Protein AF-A0A4S3TGM7-F1 (afdb_monomer_lite)

Radius of gyration: 20.21 Å; chains: 1; bounding box: 45×51×64 Å

Organism: NCBI:txid2419781

Secondary structure (DSSP, 8-state):
--GGGGSPPHHHHHHHHHHHHHHHHT---TTTGGGHHHHHHHHHHHHTSBTTBEEEE--SPEEEEE-SB-TTT-SB-SB-TTTEEEEEEEEEEEETTEEEEEEEEEEEEE-TTTBGGG-GGGTTSSS-S-TTS-GGG-SEEEEEEEEEEEE----TTS-S-EEEEEES----GGG-TTS-EE--------PEEE-----HHHHHHHHHHH-GGGGGG--TTHHHHHHHHHHHHHHHHHHHHHHHH-S-TTS--HHHHHTT-

Foldseek 3Di:
DACVLLFFFQLVVLVLLLVVLVCLLVDPDPQQVVCNVLSVVQNVQQVVDDSQWGKRWSPLWGKGQFWAAQPVPNHGAQFHGSQKIKTWGDMWTGHRRHTPWDKIKIWIKHAQVTGPCQDDPRNPPLAQDPPVPPSVPWPIEGRKMKIFTFDQDDDPVDRDRFTWIFIFADDDCVSVPPIGYDYDGPNPRDDTHRDWHDDPLRVLVVRCNGGVSNVSVPDPCSVVSNVVRCCRTVVSNVVVVVVVVVPDPDDCDPVNVVVVD

pLDDT: mean 81.16, std 15.15, range [37.06, 98.38]

Sequence (261 aa):
MSFDDLLPEANQLYEHLLSELDFLRNYESGAFERNCEYVTTAYFSMKSQEPNNWTLDLSPNWVLDIGGEDFDTGEARDFQENMGKAIVGGKISVADRDFEEYSLNLTLLAQEDTEARGRDENRHLGAPCCWSAEAAEFDYRVARRYHFDIDMGNNEDERKPVSHLQNGGKFESGHIQFANPHYCSSPLDKPRLPHPPMDPILILHMLAKQYQTLSQMIQSEWGNRVRRAERHLWQPYHSTISDWYDVGAGSETFATYIEND

Structure (mmCIF, N/CA/C/O backbone):
data_AF-A0A4S3TGM7-F1
#
_entry.id   AF-A0A4S3TGM7-F1
#
loop_
_atom_site.group_PDB
_atom_site.id
_atom_site.type_symbol
_atom_site.label_atom_id
_atom_site.label_alt_id
_atom_site.label_comp_id
_atom_site.label_asym_id
_atom_site.label_entity_id
_atom_site.label_seq_id
_atom_site.pdbx_PDB_ins_code
_atom_site.Cartn_x
_atom_site.Cartn_y
_atom_site.Cartn_z
_atom_site.occupancy
_atom_site.B_iso_or_equiv
_atom_site.auth_seq_id
_atom_site.auth_comp_id
_atom_site.auth_asym_id
_atom_site.auth_atom_id
_atom_site.pdbx_PDB_model_num
ATOM 1 N N . MET A 1 1 ? -5.080 -12.036 27.769 1.00 50.69 1 MET A N 1
ATOM 2 C CA . MET A 1 1 ? -5.043 -10.883 26.852 1.00 50.69 1 MET A CA 1
ATOM 3 C C . MET A 1 1 ? -5.557 -11.347 25.511 1.00 50.69 1 MET A C 1
ATOM 5 O O . MET A 1 1 ? -5.212 -12.465 25.124 1.00 50.69 1 MET A O 1
ATOM 9 N N . SER A 1 2 ? -6.433 -10.555 24.897 1.00 55.75 2 SER A N 1
ATOM 10 C CA . SER A 1 2 ? -6.907 -10.808 23.537 1.00 55.75 2 SER A CA 1
ATOM 11 C C . SER A 1 2 ? -5.845 -10.340 22.542 1.00 55.75 2 SER A C 1
ATOM 13 O O . SER A 1 2 ? -5.067 -9.448 22.865 1.00 55.75 2 SER A O 1
ATOM 15 N N . PHE A 1 3 ? -5.781 -10.951 21.360 1.00 64.00 3 PHE A N 1
ATOM 16 C CA . PHE A 1 3 ? -4.938 -10.453 20.265 1.00 64.00 3 PHE A CA 1
ATOM 17 C C . PHE A 1 3 ? -5.600 -9.262 19.550 1.00 64.00 3 PHE A C 1
ATOM 19 O O . PHE A 1 3 ? -4.961 -8.633 18.713 1.00 64.00 3 PHE A O 1
ATOM 26 N N . ASP A 1 4 ? -6.839 -8.915 19.917 1.00 64.94 4 ASP A N 1
ATOM 27 C CA . ASP A 1 4 ? -7.557 -7.733 19.419 1.00 64.94 4 ASP A CA 1
ATOM 28 C C . ASP A 1 4 ? -6.760 -6.438 19.662 1.00 64.94 4 ASP A C 1
ATOM 30 O O . ASP A 1 4 ? -6.762 -5.543 18.822 1.00 64.94 4 ASP A O 1
ATOM 34 N N . ASP A 1 5 ? -5.972 -6.392 20.744 1.00 76.00 5 ASP A N 1
ATOM 35 C CA . ASP A 1 5 ? -5.101 -5.263 21.101 1.00 76.00 5 ASP A CA 1
ATOM 36 C C . ASP A 1 5 ? -3.847 -5.142 20.197 1.00 76.00 5 ASP A C 1
ATOM 38 O O . ASP A 1 5 ? -3.054 -4.207 20.338 1.00 76.00 5 ASP A O 1
ATOM 42 N N . LEU A 1 6 ? -3.613 -6.081 19.265 1.00 80.25 6 LEU A N 1
ATOM 43 C CA . LEU A 1 6 ? -2.548 -5.946 18.256 1.00 80.25 6 LEU A CA 1
ATOM 44 C C . LEU A 1 6 ? -2.891 -4.920 17.180 1.00 80.25 6 LEU A C 1
ATOM 46 O O . LEU A 1 6 ? -1.991 -4.452 16.476 1.00 80.25 6 LEU A O 1
ATOM 50 N N . LEU A 1 7 ? -4.177 -4.624 17.010 1.00 86.88 7 LEU A N 1
ATOM 51 C CA . LEU A 1 7 ? -4.673 -3.749 15.963 1.00 86.88 7 LEU A CA 1
ATOM 52 C C . LEU A 1 7 ? -5.008 -2.372 16.534 1.00 86.88 7 LEU A C 1
ATOM 54 O O . LEU A 1 7 ? -5.352 -2.250 17.710 1.00 86.88 7 LEU A O 1
ATOM 58 N N . PRO A 1 8 ? -4.914 -1.308 15.722 1.00 89.00 8 PRO A N 1
ATOM 59 C CA . PRO A 1 8 ? -5.473 -0.029 16.122 1.00 89.00 8 PRO A CA 1
ATOM 60 C C . PRO A 1 8 ? -6.986 -0.131 16.306 1.00 89.00 8 PRO A C 1
ATOM 62 O O . PRO A 1 8 ? -7.674 -0.831 15.564 1.00 89.00 8 PRO A O 1
ATOM 65 N N . GLU A 1 9 ? -7.509 0.682 17.218 1.00 91.88 9 GLU A N 1
ATOM 66 C CA . GLU A 1 9 ? -8.942 0.952 17.317 1.00 91.88 9 GLU A CA 1
ATOM 67 C C . GLU A 1 9 ? -9.491 1.423 15.961 1.00 91.88 9 GLU A C 1
ATOM 69 O O . GLU A 1 9 ? -8.975 2.374 15.359 1.00 91.88 9 GLU A O 1
ATOM 74 N N . ALA A 1 10 ? -10.555 0.779 15.477 1.00 93.00 10 ALA A N 1
ATOM 75 C CA . ALA A 1 10 ? -11.043 0.970 14.111 1.00 93.00 10 ALA A CA 1
ATOM 76 C C . ALA A 1 10 ? -11.441 2.423 13.794 1.00 93.00 10 ALA A C 1
ATOM 78 O O . ALA A 1 10 ? -11.201 2.913 12.689 1.00 93.00 10 ALA A O 1
ATOM 79 N N . ASN A 1 11 ? -12.001 3.143 14.768 1.00 94.19 11 ASN A N 1
ATOM 80 C CA . ASN A 1 11 ? -12.357 4.556 14.622 1.00 94.19 11 ASN A CA 1
ATOM 81 C C . ASN A 1 11 ? -11.125 5.479 14.598 1.00 94.19 11 ASN A C 1
ATOM 83 O O . ASN A 1 11 ? -11.135 6.498 13.913 1.00 94.19 11 ASN A O 1
ATOM 87 N N . GLN A 1 12 ? -10.055 5.140 15.322 1.00 94.44 12 GLN A N 1
ATOM 88 C CA . GLN A 1 12 ? -8.800 5.892 15.274 1.00 94.44 12 GLN A CA 1
ATOM 89 C C . GLN A 1 12 ? -8.099 5.671 13.935 1.00 94.44 12 GLN A C 1
ATOM 91 O O . GLN A 1 12 ? -7.603 6.627 13.337 1.00 94.44 12 GLN A O 1
ATOM 96 N N . LEU A 1 13 ? -8.106 4.429 13.437 1.00 95.81 13 LEU A N 1
ATOM 97 C CA . LEU A 1 13 ? -7.579 4.119 12.114 1.00 95.81 13 LEU A CA 1
ATOM 98 C C . LEU A 1 13 ? -8.376 4.832 11.012 1.00 95.81 13 LEU A C 1
ATOM 100 O O . LEU A 1 13 ? -7.766 5.361 10.088 1.00 95.81 13 LEU A O 1
ATOM 104 N N . TYR A 1 14 ? -9.705 4.912 11.132 1.00 97.69 14 TYR A N 1
ATOM 105 C CA . TYR A 1 14 ? -10.556 5.669 10.210 1.00 97.69 14 TYR A CA 1
ATOM 106 C C . TYR A 1 14 ? -10.122 7.138 10.084 1.00 97.69 14 TYR A C 1
ATOM 108 O O . TYR A 1 14 ? -9.857 7.618 8.981 1.00 97.69 14 TYR A O 1
ATOM 116 N N . GLU A 1 15 ? -9.999 7.843 11.212 1.00 97.62 15 GLU A N 1
ATOM 117 C CA . GLU A 1 15 ? -9.601 9.257 11.234 1.00 97.62 15 GLU A CA 1
ATOM 118 C C . GLU A 1 15 ? -8.176 9.461 10.698 1.00 97.62 15 GLU A C 1
ATOM 120 O O . GLU A 1 15 ? -7.913 10.405 9.945 1.00 97.62 15 GLU A O 1
ATOM 125 N N . HIS A 1 16 ? -7.256 8.554 11.046 1.00 97.38 16 HIS A N 1
ATOM 126 C CA . HIS A 1 16 ? -5.892 8.552 10.516 1.00 97.38 16 HIS A CA 1
ATOM 127 C C . HIS A 1 16 ? -5.898 8.404 8.991 1.00 97.38 16 HIS A C 1
ATOM 129 O O . HIS A 1 16 ? -5.415 9.294 8.293 1.00 97.38 16 HIS A O 1
ATOM 135 N N . LEU A 1 17 ? -6.517 7.347 8.460 1.00 98.00 17 LEU A N 1
ATOM 136 C CA . LEU A 1 17 ? -6.583 7.087 7.020 1.00 98.00 17 LEU A CA 1
ATOM 137 C C . LEU A 1 17 ? -7.248 8.239 6.257 1.00 98.00 17 LEU A C 1
ATOM 139 O O . LEU A 1 17 ? -6.742 8.635 5.209 1.00 98.00 17 LEU A O 1
ATOM 143 N N . LEU A 1 18 ? -8.318 8.843 6.787 1.00 97.88 18 LEU A N 1
ATOM 144 C CA . LEU A 1 18 ? -8.919 10.032 6.179 1.00 97.88 18 LEU A CA 1
ATOM 145 C C . LEU A 1 18 ? -7.958 11.221 6.125 1.00 97.88 18 LEU A C 1
ATOM 147 O O . LEU A 1 18 ? -7.898 11.904 5.102 1.00 97.88 18 LEU A O 1
ATOM 151 N N . SER A 1 19 ? -7.207 11.475 7.200 1.00 97.12 19 SER A N 1
ATOM 152 C CA . SER A 1 19 ? -6.212 12.552 7.240 1.00 97.12 19 SER A CA 1
ATOM 153 C C . SER A 1 19 ? -5.071 12.330 6.245 1.00 97.12 19 SER A C 1
ATOM 155 O O . SER A 1 19 ? -4.541 13.290 5.674 1.00 97.12 19 SER A O 1
ATOM 157 N N . GLU A 1 20 ? -4.686 11.073 6.032 1.00 95.94 20 GLU A N 1
ATOM 158 C CA . GLU A 1 20 ? -3.631 10.712 5.090 1.00 95.94 20 GLU A CA 1
ATOM 159 C C . GLU A 1 20 ? -4.112 10.730 3.635 1.00 95.94 20 GLU A C 1
ATOM 161 O O . GLU A 1 20 ? -3.416 11.254 2.765 1.00 95.94 20 GLU A O 1
ATOM 166 N N . LEU A 1 21 ? -5.337 10.277 3.362 1.00 96.31 21 LEU A N 1
ATOM 167 C CA . LEU A 1 21 ? -5.958 10.421 2.046 1.00 96.31 21 LEU A CA 1
ATOM 168 C C . LEU A 1 21 ? -6.171 11.892 1.681 1.00 96.31 21 LEU A C 1
ATOM 170 O O . LEU A 1 21 ? -5.915 12.262 0.538 1.00 96.31 21 LEU A O 1
ATOM 174 N N . ASP A 1 22 ? -6.583 12.735 2.637 1.00 95.62 22 ASP A N 1
ATOM 175 C CA . ASP A 1 22 ? -6.734 14.182 2.430 1.00 95.62 22 ASP A CA 1
ATOM 176 C C . ASP A 1 22 ? -5.406 14.861 2.077 1.00 95.62 22 ASP A C 1
ATOM 178 O O . ASP A 1 22 ? -5.346 15.767 1.249 1.00 95.62 22 ASP A O 1
ATOM 182 N N . PHE A 1 23 ? -4.311 14.393 2.663 1.00 93.00 23 PHE A N 1
ATOM 183 C CA . PHE A 1 23 ? -2.984 14.853 2.287 1.00 93.00 23 PHE A CA 1
ATOM 184 C C . PHE A 1 23 ? -2.601 14.411 0.880 1.00 93.00 23 PH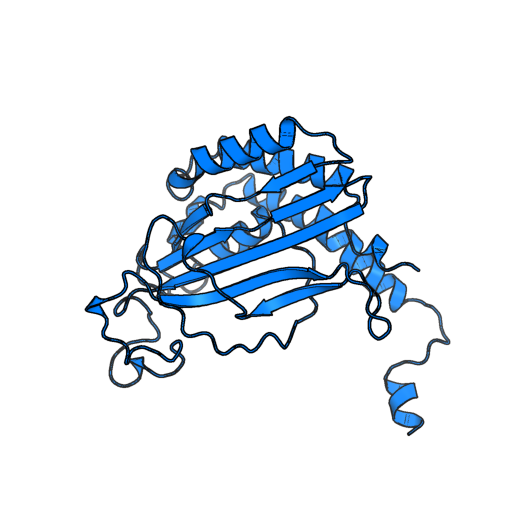E A C 1
ATOM 186 O O . PHE A 1 23 ? -2.236 15.250 0.061 1.00 93.00 23 PHE A O 1
ATOM 193 N N . LEU A 1 24 ? -2.727 13.115 0.589 1.00 92.19 24 LEU A N 1
ATOM 194 C CA . LEU A 1 24 ? -2.330 12.539 -0.694 1.00 92.19 24 LEU A CA 1
ATOM 195 C C . LEU A 1 24 ? -3.116 13.135 -1.874 1.00 92.19 24 LEU A C 1
ATOM 197 O O . LEU A 1 24 ? -2.534 13.364 -2.929 1.00 92.19 24 LEU A O 1
ATOM 201 N N . ARG A 1 25 ? -4.410 13.450 -1.713 1.00 91.25 25 ARG A N 1
ATOM 202 C CA . ARG A 1 25 ? -5.207 14.098 -2.780 1.00 91.25 25 ARG A CA 1
ATOM 203 C C . ARG A 1 25 ? -4.779 15.535 -3.082 1.00 91.25 25 ARG A C 1
ATOM 205 O O . ARG A 1 25 ? -5.042 16.025 -4.173 1.00 91.25 25 ARG A O 1
ATOM 212 N N . ASN A 1 26 ? -4.179 16.219 -2.110 1.00 88.00 26 ASN A N 1
ATOM 213 C CA . ASN A 1 26 ? -3.701 17.595 -2.240 1.00 88.00 26 ASN A CA 1
ATOM 214 C C . ASN A 1 26 ? -2.174 17.626 -2.445 1.00 88.00 26 ASN A C 1
ATOM 216 O O . ASN A 1 26 ? -1.544 18.672 -2.307 1.00 88.00 26 ASN A O 1
ATOM 220 N N . TYR A 1 27 ? -1.571 16.468 -2.727 1.00 84.62 27 TYR A N 1
ATOM 221 C CA . TYR A 1 27 ? -0.134 16.311 -2.835 1.00 84.62 27 TYR A CA 1
ATOM 222 C C . TYR A 1 27 ? 0.359 16.732 -4.223 1.00 84.62 27 TYR A C 1
ATOM 224 O O . TYR A 1 27 ? 0.223 16.005 -5.205 1.00 84.62 27 TYR A O 1
ATOM 232 N N . GLU A 1 28 ? 0.958 17.919 -4.304 1.00 73.50 28 GLU A N 1
ATOM 233 C CA . GLU A 1 28 ? 1.512 18.478 -5.541 1.00 73.50 28 GLU A CA 1
ATOM 234 C C . GLU A 1 28 ? 2.913 17.898 -5.828 1.00 73.50 28 GLU A C 1
ATOM 236 O O . GLU A 1 28 ? 3.940 18.552 -5.649 1.00 73.50 28 GLU A O 1
ATOM 241 N N . SER A 1 29 ? 2.977 16.631 -6.247 1.00 69.88 29 SER A N 1
ATOM 242 C CA . SER A 1 29 ? 4.204 16.008 -6.763 1.00 69.88 29 SER A CA 1
ATOM 243 C C . SER A 1 29 ? 3.908 15.187 -8.011 1.00 69.88 29 SER A C 1
ATOM 245 O O . SER A 1 29 ? 3.043 14.310 -7.996 1.00 69.88 29 SER A O 1
ATOM 247 N N . GLY A 1 30 ? 4.694 15.406 -9.069 1.00 70.94 30 GLY A N 1
ATOM 248 C CA . GLY A 1 30 ? 4.545 14.691 -10.341 1.00 70.94 30 GLY A CA 1
ATOM 249 C C . GLY A 1 30 ? 4.689 13.167 -10.223 1.00 70.94 30 GLY A C 1
ATOM 250 O O . GLY A 1 30 ? 4.150 12.437 -11.049 1.00 70.94 30 GLY A O 1
ATOM 251 N N . ALA A 1 31 ? 5.354 12.669 -9.173 1.00 70.94 31 ALA A N 1
ATOM 252 C CA . ALA A 1 31 ? 5.492 11.235 -8.912 1.00 70.94 31 ALA A CA 1
ATOM 253 C C . ALA A 1 31 ? 4.165 10.558 -8.514 1.00 70.94 31 ALA A C 1
ATOM 255 O O . ALA A 1 31 ? 3.983 9.366 -8.756 1.00 70.94 31 ALA A O 1
ATOM 256 N N . PHE A 1 32 ? 3.236 11.309 -7.911 1.00 79.38 32 PHE A N 1
ATOM 257 C CA . PHE A 1 32 ? 1.957 10.793 -7.411 1.00 79.38 32 PHE A CA 1
ATOM 258 C C . PHE A 1 32 ? 0.738 11.375 -8.145 1.00 79.38 32 PHE A C 1
ATOM 260 O O . PHE A 1 32 ? -0.363 10.849 -8.010 1.00 79.38 32 PHE A O 1
ATOM 267 N N . GLU A 1 33 ? 0.938 12.402 -8.976 1.00 80.94 33 GLU A N 1
ATOM 268 C CA . GLU A 1 33 ? -0.102 13.151 -9.697 1.00 80.94 33 GLU A CA 1
ATOM 269 C C . GLU A 1 33 ? -1.091 12.255 -10.461 1.00 80.94 33 GLU A C 1
ATOM 271 O O . GLU A 1 33 ? -2.301 12.474 -10.419 1.00 80.94 33 GLU A O 1
ATOM 276 N N . ARG A 1 34 ? -0.601 11.179 -11.091 1.00 82.50 34 ARG A N 1
ATOM 277 C CA . ARG A 1 34 ? -1.444 10.217 -11.829 1.00 82.50 34 ARG A CA 1
ATOM 278 C C . ARG A 1 34 ? -2.465 9.489 -10.951 1.00 82.50 34 ARG A C 1
ATOM 280 O O . ARG A 1 34 ? -3.446 8.974 -11.473 1.00 82.50 34 ARG A O 1
ATOM 287 N N . ASN A 1 35 ? -2.236 9.433 -9.641 1.00 88.88 35 ASN A N 1
ATOM 288 C CA . ASN A 1 35 ? -3.101 8.750 -8.682 1.00 88.88 35 ASN A CA 1
ATOM 289 C C . ASN A 1 35 ? -4.073 9.706 -7.975 1.00 88.88 35 ASN A C 1
ATOM 291 O O . ASN A 1 35 ? -4.921 9.239 -7.216 1.00 88.88 35 ASN A O 1
ATOM 295 N N . CYS A 1 36 ? -3.994 11.023 -8.214 1.00 89.12 36 CYS A N 1
ATOM 296 C CA . CYS A 1 36 ? -4.800 12.018 -7.500 1.00 89.12 36 CYS A CA 1
ATOM 297 C C . CYS A 1 36 ? -6.310 11.768 -7.619 1.00 89.12 36 CYS A C 1
ATOM 299 O O . CYS A 1 36 ? -7.031 11.904 -6.629 1.00 89.12 36 CYS A O 1
ATOM 301 N N . GLU A 1 37 ? -6.801 11.361 -8.792 1.00 90.81 37 GLU A N 1
ATOM 302 C CA . GLU A 1 37 ? -8.221 11.030 -8.983 1.00 90.81 37 GLU A CA 1
ATOM 303 C C . GLU A 1 37 ? -8.635 9.778 -8.193 1.00 90.81 37 GLU A C 1
ATOM 305 O O . GLU A 1 37 ? -9.699 9.762 -7.566 1.00 90.81 37 GLU A O 1
ATOM 310 N N . TYR A 1 38 ? -7.777 8.754 -8.151 1.00 93.06 38 TYR A N 1
ATOM 311 C CA . TYR A 1 38 ? -8.027 7.519 -7.401 1.00 93.06 38 TYR A CA 1
ATOM 312 C C . TYR A 1 38 ? -8.031 7.779 -5.894 1.00 93.06 38 TYR A C 1
ATOM 314 O O . TYR A 1 38 ? -8.946 7.351 -5.193 1.00 93.06 38 TYR A O 1
ATOM 322 N N . VAL A 1 39 ? -7.075 8.565 -5.395 1.00 94.56 39 VAL A N 1
ATOM 323 C CA . VAL A 1 39 ? -7.031 8.974 -3.984 1.00 94.56 39 VAL A CA 1
ATOM 324 C C . VAL A 1 39 ? -8.219 9.854 -3.619 1.00 94.56 39 VAL A C 1
ATOM 326 O O . VAL A 1 39 ? -8.818 9.673 -2.563 1.00 94.56 39 VAL A O 1
ATOM 329 N N . THR A 1 40 ? -8.608 10.779 -4.498 1.00 95.12 40 THR A N 1
ATOM 330 C CA . THR A 1 40 ? -9.791 11.624 -4.290 1.00 95.12 40 THR A CA 1
ATOM 331 C C . THR A 1 40 ? -11.060 10.779 -4.189 1.00 95.12 40 THR A C 1
ATOM 333 O O . THR A 1 40 ? -11.900 11.026 -3.321 1.00 95.12 40 THR A O 1
ATOM 336 N N . THR A 1 41 ? -11.178 9.755 -5.035 1.00 95.62 41 THR A N 1
ATOM 337 C CA . THR A 1 41 ? -12.295 8.805 -5.006 1.00 95.62 41 THR A CA 1
ATOM 338 C C . THR A 1 41 ? -12.305 8.007 -3.703 1.00 95.62 41 THR A C 1
ATOM 340 O O . THR A 1 41 ? -13.332 7.980 -3.023 1.00 95.62 41 THR A O 1
ATOM 343 N N . ALA A 1 42 ? -11.164 7.440 -3.299 1.00 96.81 42 ALA A N 1
ATOM 344 C CA . ALA A 1 42 ? -11.026 6.715 -2.035 1.00 96.81 42 ALA A CA 1
ATOM 345 C C . ALA A 1 42 ? -11.366 7.603 -0.823 1.00 96.81 42 ALA A C 1
ATOM 347 O O . ALA A 1 42 ? -12.135 7.194 0.045 1.00 96.81 42 ALA A O 1
ATOM 348 N N . TYR A 1 43 ? -10.878 8.849 -0.802 1.00 97.75 43 TYR A N 1
ATOM 349 C CA . TYR A 1 43 ? -11.174 9.831 0.243 1.00 97.75 43 TYR A CA 1
ATOM 350 C C . TYR A 1 43 ? -12.674 10.100 0.374 1.00 97.75 43 TYR A C 1
ATOM 352 O O . TYR A 1 43 ? -13.222 10.014 1.470 1.00 97.75 43 TYR A O 1
ATOM 360 N N . PHE A 1 44 ? -13.354 10.449 -0.724 1.00 97.88 44 PHE A N 1
ATOM 361 C CA . PHE A 1 44 ? -14.776 10.790 -0.660 1.00 97.88 44 PHE A CA 1
ATOM 362 C C . PHE A 1 44 ? -15.655 9.568 -0.390 1.00 97.88 44 PHE A C 1
ATOM 364 O O . PHE A 1 44 ? -16.645 9.700 0.330 1.00 97.88 44 PHE A O 1
ATOM 371 N N . SER A 1 45 ? -15.272 8.395 -0.905 1.00 97.44 45 SER A N 1
ATOM 372 C CA . SER A 1 45 ? -15.917 7.125 -0.570 1.00 97.44 45 SER A CA 1
ATOM 373 C C . SER A 1 45 ? -15.840 6.866 0.934 1.00 97.44 45 SER A C 1
ATOM 375 O O . SER A 1 45 ? -16.873 6.725 1.588 1.00 97.44 45 SER A O 1
ATOM 377 N N . MET A 1 46 ? -14.639 6.904 1.516 1.00 97.50 46 MET A N 1
ATOM 378 C CA . MET A 1 46 ? -14.424 6.659 2.943 1.00 97.50 46 MET A CA 1
ATOM 379 C C . MET A 1 46 ? -15.102 7.715 3.824 1.00 97.50 46 MET A C 1
ATOM 381 O O . MET A 1 46 ? -15.808 7.369 4.762 1.00 97.50 46 MET A O 1
ATOM 385 N N . LYS A 1 47 ? -14.979 9.003 3.480 1.00 97.94 47 LYS A N 1
ATOM 386 C CA . LYS A 1 47 ? -15.553 10.126 4.244 1.00 97.94 47 LYS A CA 1
ATOM 387 C C . LYS A 1 47 ? -17.078 10.087 4.346 1.00 97.94 47 LYS A C 1
ATOM 389 O O . LYS A 1 47 ? -17.647 10.703 5.243 1.00 97.94 47 LYS A O 1
ATOM 394 N N . SER A 1 48 ? -17.744 9.440 3.393 1.00 97.44 48 SER A N 1
ATOM 395 C CA . SER A 1 48 ? -19.203 9.305 3.386 1.00 97.44 48 SER A CA 1
ATOM 396 C C . SER A 1 48 ? -19.731 8.212 4.325 1.00 97.44 48 SER A C 1
ATOM 398 O O . SER A 1 48 ? -20.945 8.072 4.456 1.00 97.44 48 SER A O 1
ATOM 400 N N . GLN A 1 49 ? -18.835 7.447 4.953 1.00 98.12 49 GLN A N 1
ATOM 401 C CA . GLN A 1 49 ? -19.147 6.297 5.799 1.00 98.12 49 GLN A CA 1
ATOM 402 C C . GLN A 1 49 ? -19.023 6.652 7.291 1.00 98.12 49 GLN A C 1
ATOM 404 O O . GLN A 1 49 ? -18.553 7.729 7.658 1.00 98.12 49 GLN A O 1
ATOM 409 N N . GLU A 1 50 ? -19.477 5.755 8.164 1.00 97.19 50 GLU A N 1
ATOM 410 C CA . GLU A 1 50 ? -19.455 5.971 9.613 1.00 97.19 50 GLU A CA 1
ATOM 411 C C . GLU A 1 50 ? -18.131 5.462 10.216 1.00 97.19 50 GLU A C 1
ATOM 413 O O . GLU A 1 50 ? -17.656 4.398 9.822 1.00 97.19 50 GLU A O 1
ATOM 418 N N . PRO A 1 51 ? -17.550 6.108 11.246 1.00 96.38 51 PRO A N 1
ATOM 419 C CA . PRO A 1 51 ? -16.262 5.684 11.820 1.00 96.38 51 PRO A CA 1
ATOM 420 C C . PRO A 1 51 ? -16.218 4.254 12.387 1.00 96.38 51 PRO A C 1
ATOM 422 O O . PRO A 1 51 ? -15.139 3.713 12.608 1.00 96.38 51 PRO A O 1
ATOM 425 N N . ASN A 1 52 ? -17.379 3.641 12.644 1.00 95.56 52 ASN A N 1
ATOM 426 C CA . ASN A 1 52 ? -17.500 2.259 13.124 1.00 95.56 52 ASN A CA 1
ATOM 427 C C . ASN A 1 52 ? -17.918 1.266 12.022 1.00 95.56 52 ASN A C 1
ATOM 429 O O . ASN A 1 52 ? -18.038 0.076 12.301 1.00 95.56 52 ASN A O 1
ATOM 433 N N . ASN A 1 53 ? -18.214 1.748 10.813 1.00 97.62 53 ASN A N 1
ATOM 434 C CA . ASN A 1 53 ? -18.642 0.940 9.678 1.00 97.62 53 ASN A CA 1
ATOM 435 C C . ASN A 1 53 ? -18.160 1.615 8.389 1.00 97.62 53 ASN A C 1
ATOM 437 O O . ASN A 1 53 ? -18.799 2.544 7.884 1.00 97.62 53 ASN A O 1
ATOM 441 N N . TRP A 1 54 ? -16.986 1.197 7.924 1.00 98.06 54 TRP A N 1
ATOM 442 C CA . TRP A 1 54 ? -16.288 1.849 6.827 1.00 98.06 54 TRP A CA 1
ATOM 443 C C . TRP A 1 54 ? -15.475 0.861 6.001 1.00 98.06 54 TRP A C 1
ATOM 445 O O . TRP A 1 54 ? -15.060 -0.199 6.460 1.00 98.06 54 TRP A O 1
ATOM 455 N N . THR A 1 55 ? -15.215 1.239 4.758 1.00 98.38 55 THR A N 1
ATOM 456 C CA . THR A 1 55 ? -14.343 0.531 3.831 1.00 98.38 55 THR A CA 1
ATOM 457 C C . THR A 1 55 ? -13.423 1.523 3.136 1.00 98.38 55 THR A C 1
ATOM 459 O O . THR A 1 55 ? -13.884 2.497 2.534 1.00 98.38 55 THR A O 1
ATOM 462 N N . LEU A 1 56 ? -12.124 1.241 3.195 1.00 98.12 56 LEU A N 1
ATOM 463 C CA . LEU A 1 56 ? -11.120 1.787 2.296 1.00 98.12 56 LEU A CA 1
ATOM 464 C C . LEU A 1 56 ? -10.902 0.782 1.165 1.00 98.12 56 LEU A C 1
ATOM 466 O O . LEU A 1 56 ? -10.474 -0.340 1.418 1.00 98.12 56 LEU A O 1
ATOM 470 N N . ASP A 1 57 ? -11.160 1.195 -0.070 1.00 96.50 57 ASP A N 1
ATOM 471 C CA . ASP A 1 57 ? -10.888 0.409 -1.274 1.00 96.50 57 ASP A CA 1
ATOM 472 C C . ASP A 1 57 ? -9.938 1.201 -2.175 1.00 96.50 57 ASP A C 1
ATOM 474 O O . ASP A 1 57 ? -10.230 2.337 -2.559 1.00 96.50 57 ASP A O 1
ATOM 478 N N . LEU A 1 58 ? -8.785 0.611 -2.483 1.00 94.25 58 LEU A N 1
ATOM 479 C CA . LEU A 1 58 ? -7.770 1.191 -3.359 1.00 94.25 58 LEU A CA 1
ATOM 480 C C . LEU A 1 58 ? -7.962 0.737 -4.811 1.00 94.25 58 LEU A C 1
ATOM 482 O O . LEU A 1 58 ? -6.986 0.463 -5.502 1.00 94.25 58 LEU A O 1
ATOM 486 N N . SER A 1 59 ? -9.213 0.630 -5.263 1.00 90.19 59 SER A N 1
ATOM 487 C CA . SER A 1 59 ? -9.579 0.292 -6.639 1.00 90.19 59 SER A CA 1
ATOM 488 C C . SER A 1 59 ? -10.074 1.540 -7.392 1.00 90.19 59 SER A C 1
ATOM 490 O O . SER A 1 59 ? -11.056 2.151 -6.968 1.00 90.19 59 SER A O 1
ATOM 492 N N . PRO A 1 60 ? -9.470 1.914 -8.538 1.00 90.25 60 PRO A N 1
ATOM 493 C CA . PRO A 1 60 ? -8.317 1.278 -9.180 1.00 90.25 60 PRO A CA 1
ATOM 494 C C . PRO A 1 60 ? -7.022 1.397 -8.366 1.00 90.25 60 PRO A C 1
ATOM 496 O O . PRO A 1 60 ? -6.814 2.386 -7.662 1.00 90.25 60 PRO A O 1
ATOM 499 N N . ASN A 1 61 ? -6.140 0.402 -8.528 1.00 92.88 61 ASN A N 1
ATOM 500 C CA . ASN A 1 61 ? -4.831 0.376 -7.875 1.00 92.88 61 ASN A CA 1
ATOM 501 C C . ASN A 1 61 ? -4.014 1.625 -8.217 1.00 92.88 61 ASN A C 1
ATOM 503 O O . ASN A 1 61 ? -4.020 2.097 -9.357 1.00 92.88 61 ASN A O 1
ATOM 507 N N . TRP A 1 62 ? -3.239 2.105 -7.250 1.00 93.62 62 TRP A N 1
ATOM 508 C CA . TRP A 1 62 ? -2.307 3.199 -7.468 1.00 93.62 62 TRP A CA 1
ATOM 509 C C . TRP A 1 62 ? -1.076 2.697 -8.214 1.00 93.62 62 TRP A C 1
ATOM 511 O O . TRP A 1 62 ? -0.511 1.656 -7.877 1.00 93.62 62 TRP A O 1
ATOM 521 N N . VAL A 1 63 ? -0.648 3.451 -9.221 1.00 93.31 63 VAL A N 1
ATOM 522 C CA . VAL A 1 63 ? 0.442 3.091 -10.130 1.00 93.31 63 VAL A CA 1
ATOM 523 C C . VAL A 1 63 ? 1.539 4.137 -10.030 1.00 93.31 63 VAL A C 1
ATOM 525 O O . VAL A 1 63 ? 1.303 5.324 -10.257 1.00 93.31 63 VAL A O 1
ATOM 528 N N . LEU A 1 64 ? 2.745 3.692 -9.693 1.00 92.94 64 LEU A N 1
ATOM 529 C CA . LEU A 1 64 ? 3.901 4.553 -9.462 1.00 92.94 64 LEU A CA 1
ATOM 530 C C . LEU A 1 64 ? 5.054 4.125 -10.358 1.00 92.94 64 LEU A C 1
ATOM 532 O O . LEU A 1 64 ? 5.371 2.937 -10.444 1.00 92.94 64 LEU A O 1
ATOM 536 N N . ASP A 1 65 ? 5.702 5.098 -10.988 1.00 91.69 65 ASP A N 1
ATOM 537 C CA . ASP A 1 65 ? 6.918 4.861 -11.759 1.00 91.69 65 ASP A CA 1
ATOM 538 C C . ASP A 1 65 ? 8.097 4.693 -10.786 1.00 91.69 65 ASP A C 1
ATOM 540 O O . ASP A 1 65 ? 8.384 5.572 -9.969 1.00 91.69 65 ASP A O 1
ATOM 544 N N . ILE A 1 66 ? 8.775 3.545 -10.852 1.00 90.56 66 ILE A N 1
ATOM 545 C CA . ILE A 1 66 ? 9.908 3.212 -9.980 1.00 90.56 66 ILE A CA 1
ATOM 546 C C . ILE A 1 66 ? 11.178 2.971 -10.790 1.00 90.56 66 ILE A C 1
ATOM 548 O O . ILE A 1 66 ? 11.150 2.432 -11.897 1.00 90.56 66 ILE A O 1
ATOM 552 N N . GLY A 1 67 ? 12.305 3.359 -10.210 1.00 87.06 67 GLY A N 1
ATOM 553 C CA . GLY A 1 67 ? 13.632 3.110 -10.748 1.00 87.06 67 GLY A CA 1
ATOM 554 C C . GLY A 1 67 ? 14.627 4.162 -10.291 1.00 87.06 67 GLY A C 1
ATOM 555 O O . GLY A 1 67 ? 14.373 4.917 -9.349 1.00 87.06 67 GLY A O 1
ATOM 556 N N . GLY A 1 68 ? 15.752 4.205 -10.993 1.00 79.88 68 GLY A N 1
ATOM 557 C CA . GLY A 1 68 ? 16.840 5.132 -10.714 1.00 79.88 68 GLY A CA 1
ATOM 558 C C . GLY A 1 68 ? 17.870 4.523 -9.771 1.00 79.88 68 GLY A C 1
ATOM 559 O O . GLY A 1 68 ? 17.927 3.309 -9.580 1.00 79.88 68 GLY A O 1
ATOM 560 N N . GLU A 1 69 ? 18.727 5.370 -9.229 1.00 74.12 69 GLU A N 1
ATOM 561 C CA . GLU A 1 69 ? 19.790 4.953 -8.321 1.00 74.12 69 GLU A CA 1
ATOM 562 C C . GLU A 1 69 ? 19.249 4.704 -6.905 1.00 74.12 69 GLU A C 1
ATOM 564 O O . GLU A 1 69 ? 18.177 5.183 -6.525 1.00 74.12 69 GLU A O 1
ATOM 569 N N . ASP A 1 70 ? 19.972 3.909 -6.125 1.00 65.56 70 ASP A N 1
ATOM 570 C CA . ASP A 1 70 ? 19.774 3.814 -4.688 1.00 65.56 70 ASP A CA 1
ATOM 571 C C . ASP A 1 70 ? 20.031 5.187 -4.058 1.00 65.56 70 ASP A C 1
ATOM 573 O O . ASP A 1 70 ? 21.048 5.825 -4.339 1.00 65.56 70 ASP A O 1
ATOM 577 N N . PHE A 1 71 ? 19.116 5.642 -3.204 1.00 63.38 71 PHE A N 1
ATOM 578 C CA . PHE A 1 71 ? 19.224 6.957 -2.578 1.00 63.38 71 PHE A CA 1
ATOM 579 C C . PHE A 1 71 ? 20.466 7.081 -1.680 1.00 63.38 71 PHE A C 1
ATOM 581 O O . PHE A 1 71 ? 21.066 8.154 -1.604 1.00 63.38 71 PHE A O 1
ATOM 588 N N . ASP A 1 72 ? 20.852 5.998 -1.002 1.00 65.75 72 ASP A N 1
ATOM 589 C CA . ASP A 1 72 ? 21.944 5.999 -0.032 1.00 65.75 72 ASP A CA 1
ATOM 590 C C . ASP A 1 72 ? 23.300 5.705 -0.694 1.00 65.75 72 ASP A C 1
ATOM 592 O O . ASP A 1 72 ? 24.324 6.227 -0.243 1.00 65.75 72 ASP A O 1
ATOM 596 N N . THR A 1 73 ? 23.334 4.888 -1.756 1.00 67.81 73 THR A N 1
ATOM 597 C CA . THR A 1 73 ? 24.597 4.460 -2.392 1.00 67.81 73 THR A CA 1
ATOM 598 C C . THR A 1 73 ? 24.882 5.083 -3.758 1.00 67.81 73 THR A C 1
ATOM 600 O O . THR A 1 73 ? 26.039 5.084 -4.179 1.00 67.81 73 THR A O 1
ATOM 603 N N . GLY A 1 74 ? 23.879 5.627 -4.454 1.00 66.44 74 GLY A N 1
ATOM 604 C CA . GLY A 1 74 ? 24.023 6.156 -5.817 1.00 66.44 74 GLY A CA 1
ATOM 605 C C . GLY A 1 74 ? 24.245 5.081 -6.891 1.00 66.44 74 GLY A C 1
ATOM 606 O O . GLY A 1 74 ? 24.578 5.397 -8.029 1.00 66.44 74 GLY A O 1
ATOM 607 N N . GLU A 1 75 ? 24.097 3.796 -6.558 1.00 68.12 75 GLU A N 1
ATOM 608 C CA . GLU A 1 75 ? 24.222 2.701 -7.526 1.00 68.12 75 GLU A CA 1
ATOM 609 C C . GLU A 1 75 ? 22.878 2.419 -8.205 1.00 68.12 75 GLU A C 1
ATOM 611 O O . GLU A 1 75 ? 21.832 2.488 -7.564 1.00 68.12 75 GLU A O 1
ATOM 616 N N . ALA A 1 76 ? 22.878 2.066 -9.496 1.00 62.88 76 ALA A N 1
ATOM 617 C CA . ALA A 1 76 ? 21.650 1.709 -10.210 1.00 62.88 76 ALA A CA 1
ATOM 618 C C . ALA A 1 76 ? 20.893 0.589 -9.468 1.00 62.88 76 ALA A C 1
ATOM 620 O O . ALA A 1 76 ? 21.436 -0.500 -9.260 1.00 62.88 76 ALA A O 1
ATOM 621 N N . ARG A 1 77 ? 19.640 0.853 -9.072 1.00 67.06 77 ARG A N 1
ATOM 622 C CA . ARG A 1 77 ? 18.797 -0.125 -8.372 1.00 67.06 77 ARG A CA 1
ATOM 623 C C . ARG A 1 77 ? 18.205 -1.149 -9.332 1.00 67.06 77 ARG A C 1
ATOM 625 O O . ARG A 1 77 ? 18.496 -1.168 -10.522 1.00 67.06 77 ARG A O 1
ATOM 632 N N . ASP A 1 78 ? 17.336 -1.996 -8.782 1.00 74.00 78 ASP A N 1
ATOM 633 C CA . ASP A 1 78 ? 16.627 -3.083 -9.459 1.00 74.00 78 ASP A CA 1
ATOM 634 C C . ASP A 1 78 ? 15.998 -2.696 -10.809 1.00 74.00 78 ASP A C 1
ATOM 636 O O . ASP A 1 78 ? 15.848 -3.579 -11.647 1.00 74.00 78 ASP A O 1
ATOM 640 N N . PHE A 1 79 ? 15.691 -1.411 -11.051 1.00 79.12 79 PHE A N 1
ATOM 641 C CA . PHE A 1 79 ? 15.154 -0.906 -12.317 1.00 79.12 79 PHE A CA 1
ATOM 642 C C . PHE A 1 79 ? 15.913 0.319 -12.834 1.00 79.12 79 PHE A C 1
ATOM 644 O O . PHE A 1 79 ? 16.260 1.221 -12.067 1.00 79.12 79 PHE A O 1
ATOM 651 N N . GLN A 1 80 ? 16.071 0.404 -14.158 1.00 74.44 80 GLN A N 1
ATOM 652 C CA . GLN A 1 80 ? 16.425 1.667 -14.817 1.00 74.44 80 GLN A CA 1
ATOM 653 C C . GLN A 1 80 ? 15.377 2.756 -14.514 1.00 74.44 80 GLN A C 1
ATOM 655 O O . GLN A 1 80 ? 14.226 2.458 -14.192 1.00 74.44 80 GLN A O 1
ATOM 660 N N . GLU A 1 81 ? 15.773 4.027 -14.598 1.00 76.88 81 GLU A N 1
ATOM 661 C CA . GLU A 1 81 ? 14.926 5.167 -14.228 1.00 76.88 81 GLU A CA 1
ATOM 662 C C . GLU A 1 81 ? 13.562 5.149 -14.945 1.00 76.88 81 GLU A C 1
ATOM 664 O O . GLU A 1 81 ? 13.496 5.117 -16.171 1.00 76.88 81 GLU A O 1
ATOM 669 N N . ASN A 1 82 ? 12.470 5.165 -14.167 1.00 76.38 82 ASN A N 1
ATOM 670 C CA . ASN A 1 82 ? 11.065 5.109 -14.615 1.00 76.38 82 ASN A CA 1
ATOM 671 C C . ASN A 1 82 ? 10.640 3.848 -15.394 1.00 76.38 82 ASN A C 1
ATOM 673 O O . ASN A 1 82 ? 9.534 3.808 -15.948 1.00 76.38 82 ASN A O 1
ATOM 677 N N . MET A 1 83 ? 11.479 2.811 -15.426 1.00 83.56 83 MET A N 1
ATOM 678 C CA . MET A 1 83 ? 11.217 1.600 -16.208 1.00 83.56 83 MET A CA 1
ATOM 679 C C . MET A 1 83 ? 10.500 0.492 -15.420 1.00 83.56 83 MET A C 1
ATOM 681 O O . MET A 1 83 ? 9.919 -0.407 -16.028 1.00 83.56 83 MET A O 1
ATOM 685 N N . GLY A 1 84 ? 10.487 0.554 -14.087 1.00 89.25 84 GLY A N 1
ATOM 686 C CA . GLY A 1 84 ? 9.657 -0.317 -13.253 1.00 89.25 84 GLY A CA 1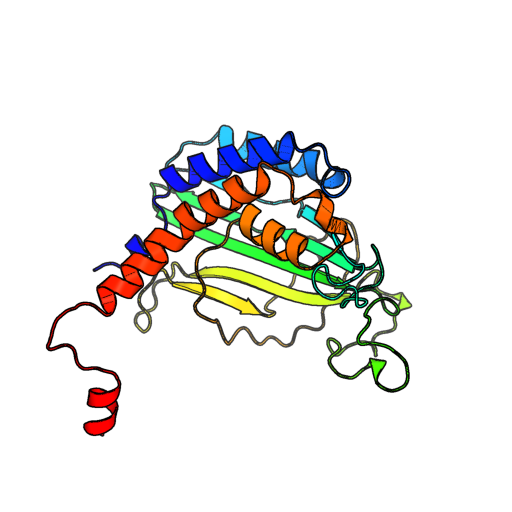
ATOM 687 C C . GLY A 1 84 ? 8.325 0.340 -12.884 1.00 89.25 84 GLY A C 1
ATOM 688 O O . GLY A 1 84 ? 8.187 1.566 -12.938 1.00 89.25 84 GLY A O 1
ATOM 689 N N . LYS A 1 85 ? 7.343 -0.466 -12.460 1.00 92.44 85 LYS A N 1
ATOM 690 C CA . LYS A 1 85 ? 6.101 0.035 -11.834 1.00 92.44 85 LYS A CA 1
ATOM 691 C C . LYS A 1 85 ? 5.904 -0.558 -10.442 1.00 92.44 85 LYS A C 1
ATOM 693 O O . LYS A 1 85 ? 6.085 -1.759 -10.263 1.00 92.44 85 LYS A O 1
ATOM 698 N N . ALA A 1 86 ? 5.475 0.256 -9.483 1.00 94.25 86 ALA A N 1
ATOM 699 C CA . ALA A 1 86 ? 4.930 -0.202 -8.209 1.00 94.25 86 ALA A CA 1
ATOM 700 C C . ALA A 1 86 ? 3.411 -0.021 -8.200 1.00 94.25 86 ALA A C 1
ATOM 702 O O . ALA A 1 86 ? 2.910 1.074 -8.454 1.00 94.25 86 ALA A O 1
ATOM 703 N N . ILE A 1 87 ? 2.696 -1.106 -7.914 1.00 94.62 87 ILE A N 1
ATOM 704 C CA . ILE A 1 87 ? 1.236 -1.171 -7.885 1.00 94.62 87 ILE A CA 1
ATOM 705 C C . ILE A 1 87 ? 0.807 -1.348 -6.440 1.00 94.62 87 ILE A C 1
ATOM 707 O O . ILE A 1 87 ? 1.066 -2.402 -5.857 1.00 94.62 87 ILE A O 1
ATOM 711 N N . VAL A 1 88 ? 0.186 -0.320 -5.870 1.00 95.62 88 VAL A N 1
ATOM 712 C CA . VAL A 1 88 ? -0.340 -0.338 -4.502 1.00 95.62 88 VAL A CA 1
ATOM 713 C C . VAL A 1 88 ? -1.847 -0.500 -4.576 1.00 95.62 88 VAL A C 1
ATOM 715 O O . VAL A 1 88 ? -2.526 0.263 -5.258 1.00 95.62 88 VAL A O 1
ATOM 718 N N . GLY A 1 89 ? -2.366 -1.505 -3.888 1.00 94.81 89 GLY A N 1
ATOM 719 C CA . GLY A 1 89 ? -3.778 -1.847 -3.937 1.00 94.81 89 GLY A CA 1
ATOM 720 C C . GLY A 1 89 ? -4.249 -2.522 -2.667 1.00 94.81 89 GLY A C 1
ATOM 721 O O . GLY A 1 89 ? -3.462 -2.770 -1.751 1.00 94.81 89 GLY A O 1
ATOM 722 N N . GLY A 1 90 ? -5.527 -2.879 -2.647 1.00 94.69 90 GLY A N 1
ATOM 723 C CA . GLY A 1 90 ? -6.120 -3.636 -1.555 1.00 94.69 90 GLY A CA 1
ATOM 724 C C . GLY A 1 90 ? -7.312 -2.954 -0.909 1.00 94.69 90 GLY A C 1
ATOM 725 O O . GLY A 1 90 ? -7.790 -1.918 -1.373 1.00 94.69 90 GLY A O 1
ATOM 726 N N . LYS A 1 91 ? -7.789 -3.579 0.162 1.00 96.56 91 LYS A N 1
ATOM 727 C CA . LYS A 1 91 ? -9.021 -3.215 0.843 1.00 96.56 91 LYS A CA 1
ATOM 728 C C . LYS A 1 91 ? -8.873 -3.391 2.349 1.00 96.56 91 LYS A C 1
ATOM 730 O O . LYS A 1 91 ? -8.241 -4.337 2.819 1.00 96.56 91 LYS A O 1
ATOM 735 N N . ILE A 1 92 ? -9.466 -2.467 3.094 1.00 97.25 92 ILE A N 1
ATOM 736 C CA . ILE A 1 92 ? -9.675 -2.579 4.537 1.00 97.25 92 ILE A CA 1
ATOM 737 C C . ILE A 1 92 ? -11.156 -2.320 4.784 1.00 97.25 92 ILE A C 1
ATOM 739 O O . ILE A 1 92 ? -11.657 -1.281 4.355 1.00 97.25 92 ILE A O 1
ATOM 743 N N . SER A 1 93 ? -11.858 -3.232 5.451 1.00 97.12 93 SER A N 1
ATOM 744 C CA . SER A 1 93 ? -13.260 -3.042 5.826 1.00 97.12 93 SER A CA 1
ATOM 745 C C . SER A 1 93 ? -13.508 -3.363 7.289 1.00 97.12 93 SER A C 1
ATOM 747 O O . SER A 1 93 ? -12.977 -4.328 7.839 1.00 97.12 93 SER A O 1
ATOM 749 N N . VAL A 1 94 ? -14.344 -2.531 7.897 1.00 96.31 94 VAL A N 1
ATOM 750 C CA . VAL A 1 94 ? -14.773 -2.604 9.288 1.00 96.31 94 VAL A CA 1
ATOM 751 C C . VAL A 1 94 ? -16.293 -2.597 9.318 1.00 96.31 94 VAL A C 1
ATOM 753 O O . VAL A 1 94 ? -16.912 -1.726 8.702 1.00 96.31 94 VAL A O 1
ATOM 756 N N . ALA A 1 95 ? -16.882 -3.507 10.087 1.00 96.00 95 ALA A N 1
ATOM 757 C CA . ALA A 1 95 ? -18.304 -3.534 10.392 1.00 96.00 95 ALA A CA 1
ATOM 758 C C . ALA A 1 95 ? -18.495 -3.663 11.903 1.00 96.00 95 ALA A C 1
ATOM 760 O O . ALA A 1 95 ? -17.836 -4.460 12.558 1.00 96.00 95 ALA A O 1
ATOM 761 N N . ASP A 1 96 ? -19.382 -2.844 12.468 1.00 93.06 96 ASP A N 1
ATOM 762 C CA . ASP A 1 96 ? -19.686 -2.842 13.903 1.00 93.06 96 ASP A CA 1
ATOM 763 C C . ASP A 1 96 ? -18.445 -2.740 14.817 1.00 93.06 96 ASP A C 1
ATOM 765 O O . ASP A 1 96 ? -18.455 -3.232 15.941 1.00 93.06 96 ASP A O 1
ATOM 769 N N . ARG A 1 97 ? -17.426 -1.987 14.365 1.00 90.69 97 ARG A N 1
ATOM 770 C CA . ARG A 1 97 ? -16.089 -1.789 14.979 1.00 90.69 97 ARG A CA 1
ATOM 771 C C . ARG A 1 97 ? -15.095 -2.932 14.810 1.00 90.69 97 ARG A C 1
ATOM 773 O O . ARG A 1 97 ? -13.923 -2.717 15.110 1.00 90.69 97 ARG A O 1
ATOM 780 N N . ASP A 1 98 ? -15.519 -4.066 14.279 1.00 90.62 98 ASP A N 1
ATOM 781 C CA . ASP A 1 98 ? -14.646 -5.203 14.033 1.00 90.62 98 ASP A CA 1
ATOM 782 C C . ASP A 1 98 ? -14.116 -5.164 12.601 1.00 90.62 98 ASP A C 1
ATOM 784 O O . ASP A 1 98 ? -14.818 -4.802 11.654 1.00 90.62 98 ASP A O 1
ATOM 788 N N . PHE A 1 99 ? -12.850 -5.527 12.429 1.00 91.75 99 PHE A N 1
ATOM 789 C CA . PHE A 1 99 ? -12.270 -5.653 11.102 1.00 91.75 99 PHE A CA 1
ATOM 790 C C . PHE A 1 99 ? -12.785 -6.922 10.418 1.00 91.75 99 PHE A C 1
ATOM 792 O O . PHE A 1 99 ? -12.554 -8.034 10.887 1.00 91.75 99 PHE A O 1
ATOM 799 N N . GLU A 1 100 ? -13.430 -6.755 9.268 1.00 92.75 100 GLU A N 1
ATOM 800 C CA . GLU A 1 100 ? -13.856 -7.868 8.416 1.00 92.75 100 GLU A CA 1
ATOM 801 C C . GLU A 1 100 ? -12.766 -8.255 7.410 1.00 92.75 100 GLU A C 1
ATOM 803 O O . GLU A 1 100 ? -12.589 -9.429 7.089 1.00 92.75 100 GLU A O 1
ATOM 808 N N . GLU A 1 101 ? -12.030 -7.262 6.905 1.00 94.00 101 GLU A N 1
ATOM 809 C CA . GLU A 1 101 ? -10.978 -7.450 5.913 1.00 94.00 101 GLU A CA 1
ATOM 810 C C . GLU A 1 101 ? -9.849 -6.454 6.155 1.00 94.00 101 GLU A C 1
ATOM 812 O O . GLU A 1 101 ? -10.080 -5.269 6.397 1.00 94.00 101 GLU A O 1
ATOM 817 N N . TYR A 1 102 ? -8.614 -6.931 6.044 1.00 94.88 102 TYR A N 1
ATOM 818 C CA . TYR A 1 102 ? -7.434 -6.084 5.980 1.00 94.88 102 TYR A CA 1
ATOM 819 C C . TYR A 1 102 ? -6.427 -6.760 5.060 1.00 94.88 102 TYR A C 1
ATOM 821 O O . TYR A 1 102 ? -5.736 -7.695 5.460 1.00 94.88 102 TYR A O 1
ATOM 829 N N . SER A 1 103 ? -6.390 -6.315 3.810 1.00 94.38 103 SER A N 1
ATOM 830 C CA . SER A 1 103 ? -5.569 -6.912 2.761 1.00 94.38 103 SER A CA 1
ATOM 831 C C . SER A 1 103 ? -5.014 -5.811 1.871 1.00 94.38 103 SER A C 1
ATOM 833 O O . SER A 1 103 ? -5.666 -5.388 0.911 1.00 94.38 103 SER A O 1
ATOM 835 N N . LEU A 1 104 ? -3.800 -5.349 2.169 1.00 96.25 104 LEU A N 1
ATOM 836 C CA . LEU A 1 104 ? -3.059 -4.436 1.299 1.00 96.25 104 LEU A CA 1
ATOM 837 C C . LEU A 1 104 ? -2.007 -5.200 0.507 1.00 96.25 104 LEU A C 1
ATOM 839 O O . LEU A 1 104 ? -1.389 -6.133 1.007 1.00 96.25 104 LEU A O 1
ATOM 843 N N . ASN A 1 105 ? -1.752 -4.785 -0.730 1.00 94.25 105 ASN A N 1
ATOM 844 C CA . ASN A 1 105 ? -0.729 -5.410 -1.555 1.00 94.25 105 ASN A CA 1
ATOM 845 C C . ASN A 1 105 ? 0.155 -4.396 -2.277 1.00 94.25 105 ASN A C 1
ATOM 847 O O . ASN A 1 105 ? -0.274 -3.306 -2.653 1.00 94.25 105 ASN A O 1
ATOM 851 N N . LEU A 1 106 ? 1.401 -4.814 -2.492 1.00 95.44 106 LEU A N 1
ATOM 852 C CA . LEU A 1 106 ? 2.381 -4.147 -3.333 1.00 95.44 106 LEU A CA 1
ATOM 853 C C . LEU A 1 106 ? 2.856 -5.123 -4.407 1.00 95.44 106 LEU A C 1
ATOM 855 O O . LEU A 1 106 ? 3.435 -6.163 -4.097 1.00 95.44 106 LEU A O 1
ATOM 859 N N . THR A 1 107 ? 2.669 -4.771 -5.674 1.00 92.75 107 THR A N 1
ATOM 860 C CA . THR A 1 107 ? 3.201 -5.541 -6.807 1.00 92.75 107 THR A CA 1
ATOM 861 C C . THR A 1 107 ? 4.230 -4.718 -7.559 1.00 92.75 107 THR A C 1
ATOM 863 O O . THR A 1 107 ? 3.951 -3.594 -7.957 1.00 92.75 107 THR A O 1
ATOM 866 N N . LEU A 1 108 ? 5.415 -5.282 -7.768 1.00 91.12 108 LEU A N 1
ATOM 867 C CA . LEU A 1 108 ? 6.471 -4.678 -8.570 1.00 91.12 108 LEU A CA 1
ATOM 868 C C . LEU A 1 108 ? 6.446 -5.293 -9.965 1.00 91.12 108 LEU A C 1
ATOM 870 O O . LEU A 1 108 ? 6.510 -6.517 -10.104 1.00 91.12 108 LEU A O 1
ATOM 874 N N . LEU A 1 109 ? 6.357 -4.447 -10.985 1.00 89.06 109 LEU A N 1
ATOM 875 C CA . LEU A 1 109 ? 6.360 -4.833 -12.388 1.00 89.06 109 LEU A CA 1
ATOM 876 C C . LEU A 1 109 ? 7.673 -4.431 -13.059 1.00 89.06 109 LEU A C 1
ATOM 878 O O . LEU A 1 109 ? 8.177 -3.330 -12.835 1.00 89.06 109 LEU A O 1
ATOM 882 N N . ALA A 1 110 ? 8.169 -5.311 -13.922 1.00 83.94 110 ALA A N 1
ATOM 883 C CA . ALA A 1 110 ? 9.387 -5.146 -14.705 1.00 83.94 110 ALA A CA 1
ATOM 884 C C . ALA A 1 110 ? 9.123 -5.448 -16.184 1.00 83.94 110 ALA A C 1
ATOM 886 O O . A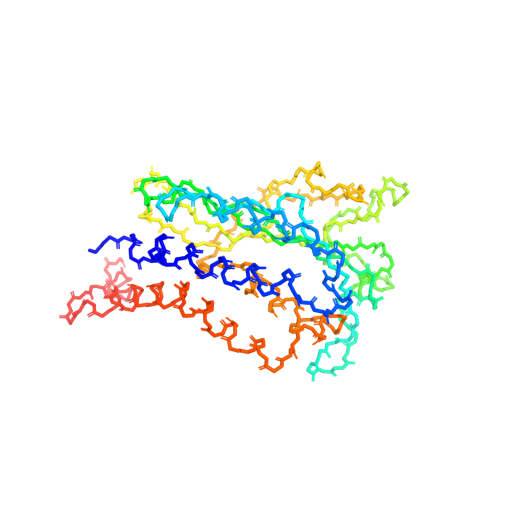LA A 1 110 ? 8.308 -6.313 -16.502 1.00 83.94 110 ALA A O 1
ATOM 887 N N . GLN A 1 111 ? 9.842 -4.788 -17.085 1.00 78.88 111 GLN A N 1
ATOM 888 C CA . GLN A 1 111 ? 9.952 -5.198 -18.491 1.00 78.88 111 GLN A CA 1
ATOM 889 C C . GLN A 1 111 ? 11.270 -5.954 -18.717 1.00 78.88 111 GLN A C 1
ATOM 891 O O . GLN A 1 111 ? 12.170 -5.884 -17.877 1.00 78.88 111 GLN A O 1
ATOM 896 N N . GLU A 1 112 ? 11.396 -6.653 -19.847 1.00 68.94 112 GLU A N 1
ATOM 897 C CA . GLU A 1 112 ? 12.526 -7.553 -20.142 1.00 68.94 112 GLU A CA 1
ATOM 898 C C . GLU A 1 112 ? 13.909 -6.965 -19.911 1.00 68.94 112 GLU A C 1
ATOM 900 O O . GLU A 1 112 ? 14.682 -7.509 -19.126 1.00 68.94 112 GLU A O 1
ATOM 905 N N . ASP A 1 113 ? 14.178 -5.801 -20.481 1.00 67.88 113 ASP A N 1
ATOM 906 C CA . ASP A 1 113 ? 15.519 -5.220 -20.442 1.00 67.88 113 ASP A CA 1
ATOM 907 C C . ASP A 1 113 ? 15.709 -4.207 -19.301 1.00 67.88 113 ASP A C 1
ATOM 909 O O . ASP A 1 113 ? 16.645 -3.402 -19.302 1.00 67.88 113 ASP A O 1
ATOM 913 N N . THR A 1 114 ? 14.798 -4.206 -18.325 1.00 70.62 114 THR A N 1
ATOM 914 C CA . THR A 1 114 ? 14.722 -3.138 -17.313 1.00 70.62 114 THR A CA 1
ATOM 915 C C . THR A 1 114 ? 15.204 -3.556 -15.938 1.00 70.62 114 THR A C 1
ATOM 917 O O . THR A 1 114 ? 15.593 -2.683 -15.161 1.00 70.62 114 THR A O 1
ATOM 920 N N . GLU A 1 115 ? 15.225 -4.859 -15.643 1.00 66.88 115 GLU A N 1
ATOM 921 C CA . GLU A 1 115 ? 15.704 -5.373 -14.363 1.00 66.88 115 GLU A CA 1
ATOM 922 C C . GLU A 1 115 ? 17.241 -5.354 -14.335 1.00 66.88 115 GLU A C 1
ATOM 924 O O . GLU A 1 115 ? 17.908 -6.031 -15.118 1.00 66.88 115 GLU A O 1
ATOM 929 N N . ALA A 1 116 ? 17.840 -4.592 -13.417 1.00 58.41 116 ALA A N 1
ATOM 930 C CA . ALA A 1 116 ? 19.296 -4.444 -13.338 1.00 58.41 116 ALA A CA 1
ATOM 931 C C . ALA A 1 116 ? 20.021 -5.753 -12.980 1.00 58.41 116 ALA A C 1
ATOM 933 O O . ALA A 1 116 ? 21.187 -5.932 -13.334 1.00 58.41 116 ALA A O 1
ATOM 934 N N . ARG A 1 117 ? 19.313 -6.701 -12.350 1.00 55.91 117 ARG A N 1
ATOM 935 C CA . ARG A 1 117 ? 19.799 -8.061 -12.048 1.00 55.91 117 ARG A CA 1
ATOM 936 C C . ARG A 1 117 ? 19.893 -8.951 -13.301 1.00 55.91 117 ARG A C 1
ATOM 938 O O . ARG A 1 117 ? 20.381 -10.072 -13.225 1.00 55.91 117 ARG A O 1
ATOM 945 N N . GLY A 1 118 ? 19.438 -8.430 -14.441 1.00 51.31 118 GLY A N 1
ATOM 946 C CA . GLY A 1 118 ? 19.205 -9.111 -15.704 1.00 51.31 118 GLY A CA 1
ATOM 947 C C . GLY A 1 118 ? 20.262 -8.903 -16.802 1.00 51.31 118 GLY A C 1
ATOM 948 O O . GLY A 1 118 ? 19.922 -9.063 -17.969 1.00 51.31 118 GLY A O 1
ATOM 949 N N . ARG A 1 119 ? 21.506 -8.482 -16.520 1.00 51.91 119 ARG A N 1
ATOM 950 C CA . ARG A 1 119 ? 22.491 -8.236 -17.600 1.00 51.91 119 ARG A CA 1
ATOM 951 C C . ARG A 1 119 ? 23.302 -9.484 -17.963 1.00 51.91 119 ARG A C 1
ATOM 953 O O . ARG A 1 119 ? 23.706 -10.261 -17.098 1.00 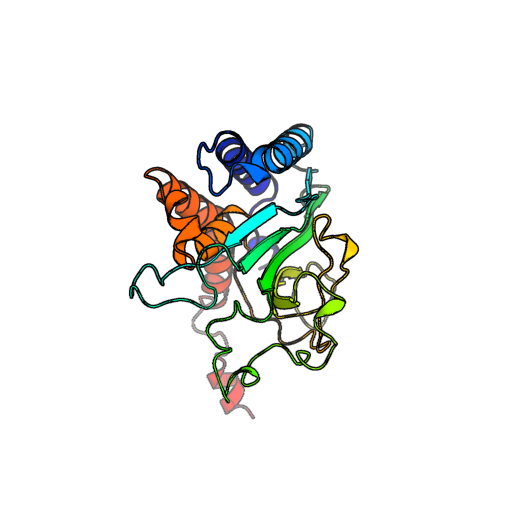51.91 119 ARG A O 1
ATOM 960 N N . ASP A 1 120 ? 23.554 -9.628 -19.262 1.00 59.78 120 ASP A N 1
ATOM 961 C CA . ASP A 1 120 ? 24.442 -10.627 -19.863 1.00 59.78 120 ASP A CA 1
ATOM 962 C C . ASP A 1 120 ? 24.069 -12.088 -19.525 1.00 59.78 120 ASP A C 1
ATOM 964 O O . ASP A 1 120 ? 22.894 -12.455 -19.464 1.00 59.78 120 ASP A O 1
ATOM 968 N N . GLU A 1 121 ? 25.060 -12.960 -19.352 1.00 58.22 121 GLU A N 1
ATOM 969 C CA . GLU A 1 121 ? 24.888 -14.404 -19.128 1.00 58.22 121 GLU A CA 1
ATOM 970 C C . GLU A 1 121 ? 24.109 -14.758 -17.848 1.00 58.22 121 GLU A C 1
ATOM 972 O O . GLU A 1 121 ? 23.524 -15.837 -17.751 1.00 58.22 121 GLU A O 1
ATOM 977 N N . ASN A 1 122 ? 24.033 -13.826 -16.894 1.00 57.34 122 ASN A N 1
ATOM 978 C CA . ASN A 1 122 ? 23.370 -14.011 -15.606 1.00 57.34 122 ASN A CA 1
ATOM 979 C C . ASN A 1 122 ? 21.929 -13.496 -15.589 1.00 57.34 122 ASN A C 1
ATOM 981 O O . ASN A 1 122 ? 21.284 -13.549 -14.544 1.00 57.34 122 ASN A O 1
ATOM 985 N N . ARG A 1 123 ? 21.387 -13.056 -16.734 1.00 58.56 123 ARG A N 1
ATOM 986 C CA . ARG A 1 123 ? 20.071 -12.404 -16.802 1.00 58.56 123 ARG A CA 1
ATOM 987 C C . ARG A 1 123 ? 18.885 -13.214 -16.274 1.00 58.56 123 ARG A C 1
ATOM 989 O O . ARG A 1 123 ? 17.818 -12.680 -15.992 1.00 58.56 123 ARG A O 1
ATOM 996 N N . HIS A 1 124 ? 19.069 -14.525 -16.165 1.00 54.72 124 HIS A N 1
ATOM 997 C CA . HIS A 1 124 ? 18.064 -15.465 -15.685 1.00 54.72 124 HIS A CA 1
ATOM 998 C C . HIS A 1 124 ? 18.289 -15.899 -14.223 1.00 54.72 124 HIS A C 1
ATOM 1000 O O . HIS A 1 124 ? 17.458 -16.617 -13.669 1.00 54.72 124 HIS A O 1
ATOM 1006 N N . LEU A 1 125 ? 19.383 -15.477 -13.577 1.00 53.66 125 LEU A N 1
ATOM 1007 C CA . LEU A 1 125 ? 19.682 -15.812 -12.185 1.00 53.66 125 LEU A CA 1
ATOM 1008 C C . LEU A 1 125 ? 18.886 -14.903 -11.238 1.00 53.66 125 LEU A C 1
ATOM 1010 O O . LEU A 1 125 ? 19.157 -13.716 -11.109 1.00 53.66 125 LEU A O 1
ATOM 1014 N N . GLY A 1 126 ? 17.891 -15.473 -10.553 1.00 53.31 126 GLY A N 1
ATOM 1015 C CA . GLY A 1 126 ? 17.074 -14.763 -9.555 1.00 53.31 126 GLY A CA 1
ATOM 1016 C C . GLY A 1 126 ? 15.846 -14.032 -10.111 1.00 53.31 126 GLY A C 1
ATOM 1017 O O . GLY A 1 126 ? 15.011 -13.567 -9.325 1.00 53.31 126 GLY A O 1
ATOM 1018 N N . ALA A 1 127 ? 15.702 -13.998 -11.436 1.00 56.22 127 ALA A N 1
ATOM 1019 C CA . ALA A 1 127 ? 14.509 -13.512 -12.108 1.00 56.22 127 ALA A CA 1
ATOM 1020 C C . ALA A 1 127 ? 13.280 -14.409 -11.831 1.00 56.22 127 ALA A C 1
ATOM 1022 O O . ALA A 1 127 ? 13.433 -15.617 -11.617 1.00 56.22 127 ALA A O 1
ATOM 1023 N N . PRO A 1 128 ? 12.044 -13.876 -11.871 1.00 57.34 128 PRO A N 1
ATOM 1024 C CA . PRO A 1 128 ? 10.831 -14.669 -11.688 1.00 57.34 128 PRO A CA 1
ATOM 1025 C C . PRO A 1 128 ? 10.599 -15.592 -12.898 1.00 57.34 128 PRO A C 1
ATOM 1027 O O . PRO A 1 128 ? 9.949 -15.199 -13.855 1.00 57.34 128 PRO A O 1
ATOM 1030 N N . CYS A 1 129 ? 11.181 -16.796 -12.847 1.00 54.69 129 CYS A N 1
ATOM 1031 C CA . CYS A 1 129 ? 10.909 -18.077 -13.535 1.00 54.69 129 CYS A CA 1
ATOM 1032 C C . CYS A 1 129 ? 10.521 -18.141 -15.042 1.00 54.69 129 CYS A C 1
ATOM 1034 O O . CYS A 1 129 ? 10.573 -19.230 -15.604 1.00 54.69 129 CYS A O 1
ATOM 1036 N N . CYS A 1 130 ? 10.154 -17.064 -15.740 1.00 60.53 130 CYS A N 1
ATOM 1037 C CA . CYS A 1 130 ? 9.394 -17.160 -16.993 1.00 60.53 130 CYS A CA 1
ATOM 1038 C C . CYS A 1 130 ? 9.848 -16.269 -18.139 1.00 60.53 130 CYS A C 1
ATOM 1040 O O . CYS A 1 130 ? 9.079 -16.053 -19.072 1.00 60.53 130 CYS A O 1
ATOM 1042 N N . TRP A 1 131 ? 11.110 -15.844 -18.174 1.00 56.00 131 TRP A N 1
ATOM 1043 C CA . TRP A 1 131 ? 11.684 -15.257 -19.396 1.00 56.00 131 TRP A CA 1
ATOM 1044 C C . TRP A 1 131 ? 11.652 -16.202 -20.619 1.00 56.00 131 TRP A C 1
ATOM 1046 O O . TRP A 1 131 ? 11.987 -15.780 -21.716 1.00 56.00 131 TRP A O 1
ATOM 1056 N N . SER A 1 132 ? 11.235 -17.466 -20.455 1.00 52.66 132 SER A N 1
ATOM 1057 C CA . SER A 1 132 ? 10.954 -18.416 -21.540 1.00 52.66 132 SER A CA 1
ATOM 1058 C C . SER A 1 132 ? 9.583 -18.244 -22.211 1.00 52.66 132 SER A C 1
ATOM 1060 O O . SER A 1 132 ? 9.396 -18.778 -23.300 1.00 52.66 132 SER A O 1
ATOM 1062 N N . ALA A 1 133 ? 8.625 -17.537 -21.597 1.00 54.84 133 ALA A N 1
ATOM 1063 C CA . ALA A 1 133 ? 7.388 -17.149 -22.277 1.00 54.84 133 ALA A CA 1
ATOM 1064 C C . ALA A 1 133 ? 7.718 -16.035 -23.278 1.00 54.84 133 ALA A C 1
ATOM 1066 O O . ALA A 1 133 ? 8.390 -15.074 -22.887 1.00 54.84 133 ALA A O 1
ATOM 1067 N N . GLU A 1 134 ? 7.283 -16.169 -24.537 1.00 57.03 134 GLU A N 1
ATOM 1068 C CA . GLU A 1 134 ? 7.602 -15.213 -25.602 1.00 57.03 134 GLU A CA 1
ATOM 1069 C C . GLU A 1 134 ? 7.236 -13.792 -25.157 1.00 57.03 134 GLU A C 1
ATOM 1071 O O . GLU A 1 134 ? 6.072 -13.470 -24.922 1.00 57.03 134 GLU A O 1
ATOM 1076 N N . ALA A 1 135 ? 8.249 -12.934 -25.005 1.00 56.28 135 ALA A N 1
ATOM 1077 C CA . ALA A 1 135 ? 8.103 -11.581 -24.471 1.00 56.28 135 ALA A CA 1
ATOM 1078 C C . ALA A 1 135 ? 7.119 -10.698 -25.261 1.00 56.28 135 ALA A C 1
ATOM 1080 O O . ALA A 1 135 ? 6.669 -9.676 -24.756 1.00 56.28 135 ALA A O 1
ATOM 1081 N N . ALA A 1 136 ? 6.751 -11.113 -26.475 1.00 59.22 136 ALA A N 1
ATOM 1082 C CA . ALA A 1 136 ? 5.789 -10.437 -27.333 1.00 59.22 136 ALA A CA 1
ATOM 1083 C C . ALA A 1 136 ? 4.332 -10.480 -26.824 1.00 59.22 136 ALA A C 1
ATOM 1085 O O . ALA A 1 136 ? 3.504 -9.742 -27.354 1.00 59.22 136 ALA A O 1
ATOM 1086 N N . GLU A 1 137 ? 3.994 -11.312 -25.831 1.00 72.00 137 GLU A N 1
ATOM 1087 C CA . GLU A 1 137 ? 2.606 -11.458 -25.353 1.00 72.00 137 GLU A CA 1
ATOM 1088 C C . GLU A 1 137 ? 2.231 -10.555 -24.161 1.00 72.00 137 GLU A C 1
ATOM 1090 O O . GLU A 1 137 ? 1.042 -10.391 -23.873 1.00 72.00 137 GLU A O 1
ATOM 1095 N N . PHE A 1 138 ? 3.201 -9.953 -23.461 1.00 77.75 138 PHE A N 1
ATOM 1096 C CA . PHE A 1 138 ? 2.955 -9.271 -22.183 1.00 77.75 138 PHE A CA 1
ATOM 1097 C C . PHE A 1 138 ? 3.683 -7.929 -22.079 1.00 77.75 138 PHE A C 1
ATOM 1099 O O . PHE A 1 138 ? 4.864 -7.833 -22.400 1.00 77.75 138 PHE A O 1
ATOM 1106 N N . ASP A 1 139 ? 3.002 -6.909 -21.546 1.00 82.94 139 ASP A N 1
ATOM 1107 C CA . ASP A 1 139 ? 3.572 -5.562 -21.375 1.00 82.94 139 ASP A CA 1
ATOM 1108 C C . ASP A 1 139 ? 4.594 -5.511 -20.229 1.00 82.94 139 ASP A C 1
ATOM 1110 O O . ASP A 1 139 ? 5.559 -4.743 -20.255 1.00 82.94 139 ASP A O 1
ATOM 1114 N N . TYR A 1 140 ? 4.346 -6.323 -19.197 1.00 85.00 140 TYR A N 1
ATOM 1115 C CA . TYR A 1 140 ? 5.127 -6.384 -17.968 1.00 85.00 140 TYR A CA 1
ATOM 1116 C C . TYR A 1 140 ? 5.177 -7.804 -17.412 1.00 85.00 140 TYR A C 1
ATOM 1118 O O . TYR A 1 140 ? 4.315 -8.641 -17.676 1.00 85.00 140 TYR A O 1
ATOM 1126 N N . ARG A 1 141 ? 6.148 -8.047 -16.538 1.00 82.94 141 ARG A N 1
ATOM 1127 C CA . ARG A 1 141 ? 6.215 -9.215 -15.664 1.00 82.94 141 ARG A CA 1
ATOM 1128 C C . ARG A 1 141 ? 6.149 -8.784 -14.212 1.00 82.94 141 ARG A C 1
ATOM 1130 O O . ARG A 1 141 ? 6.728 -7.770 -13.833 1.00 82.94 141 ARG A O 1
ATOM 1137 N N . VAL A 1 142 ? 5.483 -9.575 -13.384 1.00 85.19 142 VAL A N 1
ATOM 1138 C CA . VAL A 1 142 ? 5.487 -9.380 -11.934 1.00 85.19 142 VAL A CA 1
ATOM 1139 C C . VAL A 1 142 ? 6.831 -9.858 -11.378 1.00 85.19 142 VAL A C 1
ATOM 1141 O O . VAL A 1 142 ? 7.101 -11.057 -11.310 1.00 85.19 142 VAL A O 1
ATOM 1144 N N . ALA A 1 143 ? 7.673 -8.906 -10.975 1.00 82.56 143 ALA A N 1
ATOM 1145 C CA . ALA A 1 143 ? 8.978 -9.160 -10.374 1.00 82.56 143 ALA A CA 1
ATOM 1146 C C . ALA A 1 143 ? 8.839 -9.691 -8.940 1.00 82.56 143 ALA A C 1
ATOM 1148 O O . ALA A 1 143 ? 9.461 -10.685 -8.546 1.00 82.56 143 ALA A O 1
ATOM 1149 N N . ARG A 1 144 ? 7.996 -9.024 -8.148 1.00 86.12 144 ARG A N 1
ATOM 1150 C CA . ARG A 1 144 ? 7.673 -9.378 -6.763 1.00 86.12 144 ARG A CA 1
ATOM 1151 C C . ARG A 1 144 ? 6.249 -8.950 -6.443 1.00 86.12 144 ARG A C 1
ATOM 1153 O O . ARG A 1 144 ? 5.755 -7.966 -6.988 1.00 86.12 144 ARG A O 1
ATOM 1160 N N . ARG A 1 145 ? 5.617 -9.674 -5.527 1.00 88.62 145 ARG A N 1
ATOM 1161 C CA . ARG A 1 145 ? 4.313 -9.330 -4.970 1.00 88.62 145 ARG A CA 1
ATOM 1162 C C . ARG A 1 145 ? 4.359 -9.543 -3.467 1.00 88.62 145 ARG A C 1
ATOM 1164 O O . ARG A 1 145 ? 4.835 -10.582 -3.018 1.00 88.62 145 ARG A O 1
ATOM 1171 N N . TYR A 1 146 ? 3.892 -8.555 -2.725 1.00 92.31 146 TYR A N 1
ATOM 1172 C CA . TYR A 1 146 ? 3.815 -8.562 -1.275 1.00 92.31 146 TYR A CA 1
ATOM 1173 C C . TYR A 1 146 ? 2.379 -8.311 -0.851 1.00 92.31 146 TYR A C 1
ATOM 1175 O O . TYR A 1 146 ? 1.696 -7.474 -1.440 1.00 92.31 146 TYR A O 1
ATOM 1183 N N . HIS A 1 147 ? 1.961 -9.030 0.174 1.00 93.62 147 HIS A N 1
ATOM 1184 C CA . HIS A 1 147 ? 0.681 -8.895 0.845 1.00 93.62 147 HIS A CA 1
ATOM 1185 C C . HIS A 1 147 ? 0.943 -8.526 2.303 1.00 93.62 147 HIS A C 1
ATOM 1187 O O . HIS A 1 147 ? 1.796 -9.145 2.943 1.00 93.62 147 HIS A O 1
ATOM 1193 N N . PHE A 1 148 ? 0.244 -7.508 2.789 1.00 94.69 148 PHE A N 1
ATOM 1194 C CA . PHE A 1 148 ? 0.255 -7.034 4.166 1.00 94.69 148 PHE A CA 1
ATOM 1195 C C . PHE A 1 148 ? -1.152 -7.247 4.711 1.00 94.69 148 PHE A C 1
ATOM 1197 O O . PHE A 1 148 ? -2.007 -6.358 4.643 1.00 94.69 148 PHE A O 1
ATOM 1204 N N . ASP A 1 149 ? -1.380 -8.464 5.185 1.00 92.25 149 ASP A N 1
ATOM 1205 C CA . ASP A 1 149 ? -2.710 -8.953 5.505 1.00 92.25 149 ASP A CA 1
ATOM 1206 C C . ASP A 1 149 ? -2.837 -9.150 7.012 1.00 92.25 149 ASP A C 1
ATOM 1208 O O . ASP A 1 149 ? -1.870 -9.490 7.706 1.00 92.25 149 ASP A O 1
ATOM 1212 N N . ILE A 1 150 ? -4.055 -8.992 7.518 1.00 91.06 150 ILE A N 1
ATOM 1213 C CA . ILE A 1 150 ? -4.401 -9.444 8.859 1.00 91.06 150 ILE A CA 1
ATOM 1214 C C . ILE A 1 150 ? -5.394 -10.586 8.730 1.00 91.06 150 ILE A C 1
ATOM 1216 O O . ILE A 1 150 ? -6.498 -10.439 8.208 1.00 91.06 150 ILE A O 1
ATOM 1220 N N . ASP A 1 151 ? -4.982 -11.747 9.222 1.00 87.62 151 ASP A N 1
ATOM 1221 C CA . ASP A 1 151 ? -5.831 -12.922 9.281 1.00 87.62 151 ASP A CA 1
ATOM 1222 C C . ASP A 1 151 ? -6.750 -12.819 10.503 1.00 87.62 151 ASP A C 1
ATOM 1224 O O . ASP A 1 151 ? -6.302 -13.008 11.635 1.00 87.62 151 ASP A O 1
ATOM 1228 N N . MET A 1 152 ? -8.022 -12.504 10.249 1.00 83.00 152 MET A N 1
ATOM 1229 C CA . MET A 1 152 ? -9.101 -12.413 11.243 1.00 83.00 152 MET A CA 1
ATOM 1230 C C . MET A 1 152 ? -9.778 -13.766 11.516 1.00 83.00 152 MET A C 1
ATOM 1232 O O . MET A 1 152 ? -10.821 -13.814 12.158 1.00 83.00 152 MET A O 1
ATOM 1236 N N . GLY A 1 153 ? -9.257 -14.863 10.952 1.00 74.62 153 GLY A N 1
ATOM 1237 C CA . GLY A 1 153 ? -9.943 -16.149 10.920 1.00 74.62 153 GLY A CA 1
ATOM 1238 C C . GLY A 1 153 ? -10.230 -16.776 12.290 1.00 74.62 153 GLY A C 1
ATOM 1239 O O . GLY A 1 153 ? -9.811 -16.315 13.343 1.00 74.62 153 GLY A O 1
ATOM 1240 N N . ASN A 1 154 ? -10.907 -17.919 12.258 1.00 65.25 154 ASN A N 1
ATOM 1241 C CA . ASN A 1 154 ? -11.165 -18.741 13.438 1.00 65.25 154 ASN A CA 1
ATOM 1242 C C . ASN A 1 154 ? -10.368 -20.040 13.307 1.00 65.25 154 ASN A C 1
ATOM 1244 O O . ASN A 1 154 ? -10.918 -21.075 12.934 1.00 65.25 154 ASN A O 1
ATOM 1248 N N . ASN A 1 155 ? -9.052 -19.968 13.517 1.00 66.62 155 ASN A N 1
ATOM 1249 C CA . ASN A 1 155 ? -8.204 -21.156 13.571 1.00 66.62 155 ASN A CA 1
ATOM 1250 C C . ASN A 1 155 ? -7.958 -21.536 15.036 1.00 66.62 155 ASN A C 1
ATOM 1252 O O . ASN A 1 155 ? -7.475 -20.714 15.807 1.00 66.62 155 ASN A O 1
ATOM 1256 N N . GLU A 1 156 ? -8.271 -22.773 15.420 1.00 64.19 156 GLU A N 1
ATOM 1257 C CA . GLU A 1 156 ? -8.030 -23.263 16.784 1.00 64.19 156 GLU A CA 1
ATOM 1258 C C . GLU A 1 156 ? -6.528 -23.390 17.099 1.00 64.19 156 GLU A C 1
ATOM 1260 O O . GLU A 1 156 ? -6.129 -23.237 18.254 1.00 64.19 156 GLU A O 1
ATOM 1265 N N . ASP A 1 157 ? -5.692 -23.595 16.073 1.00 69.00 157 ASP A N 1
ATOM 1266 C CA . ASP A 1 157 ? -4.245 -23.799 16.215 1.00 69.00 157 ASP A CA 1
ATOM 1267 C C . ASP A 1 157 ? -3.443 -22.485 16.316 1.00 69.00 157 ASP A C 1
ATOM 1269 O O . ASP A 1 157 ? -2.266 -22.498 16.676 1.00 69.00 157 ASP A O 1
ATOM 1273 N N . GLU A 1 158 ? -4.045 -21.338 15.986 1.00 68.12 158 GLU A N 1
ATOM 1274 C CA . GLU A 1 158 ? -3.370 -20.036 15.974 1.00 68.12 158 GLU A CA 1
ATOM 1275 C C . GLU A 1 158 ? -4.317 -18.937 16.455 1.00 68.12 158 GLU A C 1
ATOM 1277 O O . GLU A 1 158 ? -5.346 -18.679 15.834 1.00 68.12 158 GLU A O 1
ATOM 1282 N N . ARG A 1 159 ? -3.948 -18.245 17.541 1.00 70.31 159 ARG A N 1
ATOM 1283 C CA . ARG A 1 159 ? -4.736 -17.116 18.053 1.00 70.31 159 ARG A CA 1
ATOM 1284 C C . ARG A 1 159 ? -4.770 -15.990 17.027 1.00 70.31 159 ARG A C 1
ATOM 1286 O O . ARG A 1 159 ? -3.719 -15.564 16.565 1.00 70.31 159 ARG A O 1
ATOM 1293 N N . LYS A 1 160 ? -5.971 -15.510 16.714 1.00 80.94 160 LYS A N 1
ATOM 1294 C CA . LYS A 1 160 ? -6.242 -14.411 15.782 1.00 80.94 160 LYS A CA 1
ATOM 1295 C C . LYS A 1 160 ? -6.714 -13.161 16.547 1.00 80.94 160 LYS A C 1
ATOM 1297 O O . LYS A 1 160 ? -7.172 -13.324 17.680 1.00 80.94 160 LYS A O 1
ATOM 1302 N N . PRO A 1 161 ? -6.599 -11.950 15.969 1.00 83.75 161 PRO A N 1
ATOM 1303 C CA . PRO A 1 161 ? -6.042 -11.627 14.646 1.00 83.75 161 PRO A CA 1
ATOM 1304 C C . PRO A 1 161 ? -4.513 -11.779 14.536 1.00 83.75 161 PRO A C 1
ATOM 1306 O O . PRO A 1 161 ? -3.795 -11.613 15.519 1.00 83.75 161 PRO A O 1
ATOM 1309 N N . VAL A 1 162 ? -3.999 -12.077 13.330 1.00 84.81 162 VAL A N 1
ATOM 1310 C CA . VAL A 1 162 ? -2.544 -12.144 13.047 1.00 84.81 162 VAL A CA 1
ATOM 1311 C C . VAL A 1 162 ? -2.165 -11.324 11.819 1.00 84.81 162 VAL A C 1
ATOM 1313 O O . VAL A 1 162 ? -2.495 -11.682 10.685 1.00 84.81 162 VAL A O 1
ATOM 1316 N N . SER A 1 163 ? -1.402 -10.257 12.052 1.00 89.69 163 SER A N 1
ATOM 1317 C CA . SER A 1 163 ? -0.792 -9.440 11.000 1.00 89.69 163 SER A CA 1
ATOM 1318 C C . SER A 1 163 ? 0.460 -10.112 10.435 1.00 89.69 163 SER A C 1
ATOM 1320 O O . SER A 1 163 ? 1.332 -10.566 11.185 1.00 89.69 163 SER A O 1
ATOM 1322 N N . HIS A 1 164 ? 0.564 -10.183 9.110 1.00 91.25 164 HIS A N 1
ATOM 1323 C CA . HIS A 1 164 ? 1.675 -10.848 8.445 1.00 91.25 164 HIS A CA 1
ATOM 1324 C C . HIS A 1 164 ? 2.027 -10.246 7.084 1.00 91.25 164 HIS A C 1
ATOM 1326 O O . HIS A 1 164 ? 1.208 -9.657 6.383 1.00 91.25 164 HIS A O 1
ATOM 1332 N N . LEU A 1 165 ? 3.281 -10.465 6.699 1.00 92.88 165 LEU A N 1
ATOM 1333 C CA . LEU A 1 165 ? 3.807 -10.247 5.362 1.00 92.88 165 LEU A CA 1
ATOM 1334 C C . LEU A 1 165 ? 3.849 -11.583 4.615 1.00 92.88 165 LEU A C 1
ATOM 1336 O O . LEU A 1 165 ? 4.471 -12.542 5.080 1.00 92.88 165 LEU A O 1
ATOM 1340 N N . GLN A 1 166 ? 3.252 -11.634 3.429 1.00 91.00 166 GLN A N 1
ATOM 1341 C CA . GLN A 1 166 ? 3.354 -12.775 2.519 1.00 91.00 166 GLN A CA 1
ATOM 1342 C C . GLN A 1 166 ? 3.977 -12.336 1.190 1.00 91.00 166 GLN A C 1
ATOM 1344 O O . GLN A 1 166 ? 3.620 -11.303 0.627 1.00 91.00 166 GLN A O 1
ATOM 1349 N N . ASN A 1 167 ? 4.924 -13.126 0.681 1.00 87.88 167 ASN A N 1
ATOM 1350 C CA . ASN A 1 167 ? 5.470 -12.958 -0.665 1.00 87.88 167 ASN A CA 1
ATOM 1351 C C . ASN A 1 167 ? 4.735 -13.894 -1.630 1.00 87.88 167 ASN A C 1
ATOM 1353 O O . ASN A 1 167 ? 4.589 -15.080 -1.351 1.00 87.88 167 ASN A O 1
ATOM 1357 N N . GLY A 1 168 ? 4.310 -13.364 -2.771 1.00 84.44 168 GLY A N 1
ATOM 1358 C CA . GLY A 1 168 ? 3.667 -14.122 -3.833 1.00 84.44 168 GLY A CA 1
ATOM 1359 C C . GLY A 1 168 ? 2.157 -14.238 -3.648 1.00 84.44 168 GLY A C 1
ATOM 1360 O O . GLY A 1 168 ? 1.491 -13.223 -3.471 1.00 84.44 168 GLY A O 1
ATOM 1361 N N . GLY A 1 169 ? 1.629 -15.461 -3.720 1.00 80.00 169 GLY A N 1
ATOM 1362 C CA . GLY A 1 169 ? 0.196 -15.751 -3.628 1.00 80.00 169 GLY A CA 1
ATOM 1363 C C . GLY A 1 169 ? -0.522 -15.808 -4.979 1.00 80.00 169 GLY A C 1
ATOM 1364 O O . GLY A 1 169 ? 0.093 -15.865 -6.050 1.00 80.00 169 GLY A O 1
ATOM 1365 N N . LYS A 1 170 ? -1.857 -15.831 -4.925 1.00 77.88 170 LYS A N 1
ATOM 1366 C CA . LYS A 1 170 ? -2.706 -15.775 -6.121 1.00 77.88 170 LYS A CA 1
ATOM 1367 C C . LYS A 1 170 ? -2.685 -14.374 -6.722 1.00 77.88 170 LYS A C 1
ATOM 1369 O O . LYS A 1 170 ? -2.638 -13.370 -6.015 1.00 77.88 170 LYS A O 1
ATOM 1374 N N . PHE A 1 171 ? -2.754 -14.322 -8.044 1.00 78.81 171 PHE A N 1
ATOM 1375 C CA . PHE A 1 171 ? -2.741 -13.080 -8.796 1.00 78.81 171 PHE A CA 1
ATOM 1376 C C . PHE A 1 171 ? -3.782 -13.146 -9.899 1.00 78.81 171 PHE A C 1
ATOM 1378 O O . PHE A 1 171 ? -3.744 -14.036 -10.749 1.00 78.81 171 PHE A O 1
ATOM 1385 N N . GLU A 1 172 ? -4.681 -12.175 -9.888 1.00 77.75 172 GLU A N 1
ATOM 1386 C CA . GLU A 1 172 ? -5.645 -11.956 -10.953 1.00 77.75 172 GLU A CA 1
ATOM 1387 C C . GLU A 1 172 ? -5.248 -10.673 -11.683 1.00 77.75 172 GLU A C 1
ATOM 1389 O O . GLU A 1 172 ? -5.237 -9.585 -11.103 1.00 77.75 172 GLU A O 1
ATOM 1394 N N . SER A 1 173 ? -4.888 -10.793 -12.963 1.00 77.12 173 SER A N 1
ATOM 1395 C CA . SER A 1 173 ? -4.403 -9.660 -13.761 1.00 77.12 173 SER A CA 1
ATOM 1396 C C . SER A 1 173 ? -5.463 -8.575 -13.969 1.00 77.12 173 SER A C 1
ATOM 1398 O O . SER A 1 173 ? -5.102 -7.427 -14.204 1.00 77.12 173 SER A O 1
ATOM 1400 N N . GLY A 1 174 ? -6.753 -8.897 -13.807 1.00 76.00 174 GLY A N 1
ATOM 1401 C CA . GLY A 1 174 ? -7.870 -7.958 -13.969 1.00 76.00 174 GLY A CA 1
ATOM 1402 C C . GLY A 1 174 ? -7.835 -6.742 -13.033 1.00 76.00 174 GLY A C 1
ATOM 1403 O O . GLY A 1 174 ? -8.440 -5.719 -13.345 1.00 76.00 174 GLY A O 1
ATOM 1404 N N . HIS A 1 175 ? -7.093 -6.806 -11.923 1.00 74.56 175 HIS A N 1
ATOM 1405 C CA . HIS A 1 175 ? -6.892 -5.654 -11.036 1.00 74.56 175 HIS A CA 1
ATOM 1406 C C . HIS A 1 175 ? -5.863 -4.643 -11.575 1.00 74.56 175 HIS A C 1
ATOM 1408 O O . HIS A 1 175 ? -5.793 -3.512 -11.094 1.00 74.56 175 HIS A O 1
ATOM 1414 N N . ILE A 1 176 ? -5.052 -5.017 -12.570 1.00 81.81 176 ILE A N 1
ATOM 1415 C CA . ILE A 1 176 ? -4.094 -4.128 -13.235 1.00 81.81 176 ILE A CA 1
ATOM 1416 C C . ILE A 1 176 ? -4.722 -3.655 -14.546 1.00 81.81 176 ILE A C 1
ATOM 1418 O O . ILE A 1 176 ? -4.619 -4.302 -15.577 1.00 81.81 176 ILE A O 1
ATOM 1422 N N . GLN A 1 177 ? -5.406 -2.512 -14.500 1.00 78.38 177 GLN A N 1
ATOM 1423 C CA . GLN A 1 177 ? -6.220 -2.040 -15.630 1.00 78.38 177 GLN A CA 1
ATOM 1424 C C . GLN A 1 177 ? -5.417 -1.376 -16.763 1.00 78.38 177 GLN A C 1
ATOM 1426 O O . GLN A 1 177 ? -5.950 -1.185 -17.852 1.00 78.38 177 GLN A O 1
ATOM 1431 N N . PHE A 1 178 ? -4.155 -1.004 -16.529 1.00 77.31 178 PHE A N 1
ATOM 1432 C CA . PHE A 1 178 ? -3.348 -0.224 -17.481 1.00 77.31 178 PHE A CA 1
ATOM 1433 C C . PHE A 1 178 ? -2.340 -1.061 -18.287 1.00 77.31 178 PHE A C 1
ATOM 1435 O O . PHE A 1 178 ? -1.628 -0.504 -19.119 1.00 77.31 178 PHE A O 1
ATOM 1442 N N . ALA A 1 179 ? -2.234 -2.364 -18.017 1.00 84.06 179 ALA A N 1
ATOM 1443 C CA . ALA A 1 179 ? -1.232 -3.239 -18.615 1.00 84.06 179 ALA A CA 1
ATOM 1444 C C . ALA A 1 179 ? -1.688 -4.703 -18.616 1.00 84.06 179 ALA A C 1
ATOM 1446 O O . ALA A 1 179 ? -2.528 -5.090 -17.806 1.00 84.06 179 ALA A O 1
ATOM 1447 N N . ASN A 1 180 ? -1.074 -5.526 -19.466 1.00 85.19 180 ASN A N 1
ATOM 1448 C CA . ASN A 1 180 ? -1.179 -6.982 -19.444 1.00 85.19 180 ASN A CA 1
ATOM 1449 C C . ASN A 1 180 ? 0.047 -7.615 -18.747 1.00 85.19 180 ASN A C 1
ATOM 1451 O O . ASN A 1 180 ? 1.060 -7.883 -19.404 1.00 85.19 180 ASN A O 1
ATOM 1455 N N . PRO A 1 181 ? 0.004 -7.831 -17.417 1.00 86.38 181 PRO A N 1
ATOM 1456 C CA . PRO A 1 181 ? 1.111 -8.411 -16.672 1.00 86.38 181 PRO A CA 1
ATOM 1457 C C . PRO A 1 181 ? 1.134 -9.940 -16.769 1.00 86.38 181 PRO A C 1
ATOM 1459 O O . PRO A 1 181 ? 0.130 -10.620 -16.553 1.00 86.38 181 PRO A O 1
ATOM 1462 N N . HIS A 1 182 ? 2.324 -10.495 -16.960 1.00 84.56 182 HIS A N 1
ATOM 1463 C CA . HIS A 1 182 ? 2.589 -11.910 -16.757 1.00 84.56 182 HIS A CA 1
ATOM 1464 C C . HIS A 1 182 ? 3.040 -12.185 -15.324 1.00 84.56 182 HIS A C 1
ATOM 1466 O O . HIS A 1 182 ? 3.965 -11.541 -14.822 1.00 84.56 182 HIS A O 1
ATOM 1472 N N . TYR A 1 183 ? 2.463 -13.200 -14.685 1.00 81.88 183 TYR A N 1
ATOM 1473 C CA . TYR A 1 183 ? 2.925 -13.661 -13.383 1.00 81.88 183 TYR A CA 1
ATOM 1474 C C . TYR A 1 183 ? 3.119 -15.168 -13.359 1.00 81.88 183 TYR A C 1
ATOM 1476 O O . TYR A 1 183 ? 2.164 -15.940 -13.404 1.00 81.88 183 TYR A O 1
ATOM 1484 N N . CYS A 1 184 ? 4.375 -15.574 -13.207 1.00 73.44 184 CYS A N 1
ATOM 1485 C CA . CYS A 1 184 ? 4.715 -16.947 -12.884 1.00 73.44 184 CYS A CA 1
ATOM 1486 C C . CYS A 1 184 ? 4.710 -17.141 -11.384 1.00 73.44 184 CYS A C 1
ATOM 1488 O O . CYS A 1 184 ? 5.747 -17.103 -10.721 1.00 73.44 184 CYS A O 1
ATOM 1490 N N . SER A 1 185 ? 3.503 -17.310 -10.853 1.00 66.06 185 SER A N 1
ATOM 1491 C CA . SER A 1 185 ? 3.326 -17.732 -9.475 1.00 66.06 185 SER A CA 1
ATOM 1492 C C . SER A 1 185 ? 3.967 -19.108 -9.284 1.00 66.06 185 SER A C 1
ATOM 1494 O O . SER A 1 185 ? 3.648 -20.058 -10.000 1.00 66.06 185 SER A O 1
ATOM 1496 N N . SER A 1 186 ? 4.837 -19.227 -8.284 1.00 56.94 186 SER A N 1
ATOM 1497 C CA . SER A 1 186 ? 4.861 -20.454 -7.497 1.00 56.94 186 SER A CA 1
ATOM 1498 C C . SER A 1 186 ? 3.775 -20.267 -6.437 1.00 56.94 186 SER A C 1
ATOM 1500 O O . SER A 1 186 ? 3.844 -19.259 -5.730 1.00 56.94 186 SER A O 1
ATOM 1502 N N . PRO A 1 187 ? 2.786 -21.171 -6.301 1.00 56.62 187 PRO A N 1
ATOM 1503 C CA . PRO A 1 187 ? 1.669 -21.041 -5.358 1.00 56.62 187 PRO A CA 1
ATOM 1504 C C . PRO A 1 187 ? 2.108 -21.269 -3.899 1.00 56.62 187 PRO A C 1
ATOM 1506 O O . PRO A 1 187 ? 1.420 -21.909 -3.106 1.00 56.62 187 PRO A O 1
ATOM 1509 N N . LEU A 1 188 ? 3.301 -20.798 -3.542 1.00 61.31 188 LEU A N 1
ATOM 1510 C CA . LEU A 1 188 ? 3.792 -20.760 -2.180 1.00 61.31 188 LEU A CA 1
ATOM 1511 C C . LEU A 1 188 ? 3.013 -19.676 -1.434 1.00 61.31 188 LEU A C 1
ATOM 1513 O O . LEU A 1 188 ? 3.433 -18.529 -1.346 1.00 61.31 188 LEU A O 1
ATOM 1517 N N . ASP A 1 189 ? 1.871 -20.071 -0.877 1.00 64.38 189 ASP A N 1
ATOM 1518 C CA . ASP A 1 189 ? 1.080 -19.249 0.047 1.00 64.38 189 ASP A CA 1
ATOM 1519 C C . ASP A 1 189 ? 1.763 -19.098 1.427 1.00 64.38 189 ASP A C 1
ATOM 1521 O O . ASP A 1 189 ? 1.284 -18.383 2.305 1.00 64.38 189 ASP A O 1
ATOM 1525 N N . LYS A 1 190 ? 2.887 -19.795 1.645 1.00 71.62 190 LYS A N 1
ATOM 1526 C CA . LYS A 1 190 ? 3.697 -19.785 2.869 1.00 71.62 190 LYS A CA 1
ATOM 1527 C C . LYS A 1 190 ? 5.195 -19.709 2.518 1.00 71.62 190 LYS A C 1
ATOM 1529 O O . LYS A 1 190 ? 5.591 -20.250 1.485 1.00 71.62 190 LYS A O 1
ATOM 1534 N N . PRO A 1 191 ? 6.043 -19.125 3.388 1.00 78.94 191 PRO A N 1
ATOM 1535 C CA . PRO A 1 191 ? 5.733 -18.657 4.741 1.00 78.94 191 PRO A CA 1
ATOM 1536 C C . PRO A 1 191 ? 5.016 -17.302 4.778 1.00 78.94 191 PRO A C 1
ATOM 1538 O O . PRO A 1 191 ? 5.221 -16.446 3.921 1.00 78.94 191 PRO A O 1
ATOM 1541 N N . ARG A 1 192 ? 4.209 -17.119 5.826 1.00 86.00 192 ARG A N 1
ATOM 1542 C CA . ARG A 1 192 ? 3.697 -15.822 6.276 1.00 86.00 192 ARG A CA 1
ATOM 1543 C C . ARG A 1 192 ? 4.591 -15.368 7.420 1.00 86.00 192 ARG A C 1
ATOM 1545 O O . ARG A 1 192 ? 4.737 -16.096 8.400 1.00 86.00 192 ARG A O 1
ATOM 1552 N N . LEU A 1 193 ? 5.252 -14.232 7.255 1.00 88.81 193 LEU A N 1
ATOM 1553 C CA . LEU A 1 193 ? 6.190 -13.710 8.242 1.00 88.81 193 LEU A CA 1
ATOM 1554 C C . LEU A 1 193 ? 5.448 -12.737 9.162 1.00 88.81 193 LEU A C 1
ATOM 1556 O O . LEU A 1 193 ? 4.787 -11.843 8.633 1.00 88.81 193 LEU A O 1
ATOM 1560 N N . PRO A 1 194 ? 5.548 -12.864 10.499 1.00 88.75 194 PRO A N 1
ATOM 1561 C CA . PRO A 1 194 ? 4.987 -11.872 11.410 1.00 88.75 194 PRO A CA 1
ATOM 1562 C C . PRO A 1 194 ? 5.482 -10.473 11.046 1.00 88.75 194 PRO A C 1
ATOM 1564 O O . PRO A 1 194 ? 6.687 -10.249 10.912 1.00 88.75 194 PRO A O 1
ATOM 1567 N N . HIS A 1 195 ? 4.551 -9.545 10.848 1.00 91.56 195 HIS A N 1
ATOM 1568 C CA . HIS A 1 195 ? 4.862 -8.185 10.428 1.00 91.56 195 HIS A CA 1
ATOM 1569 C C . HIS A 1 195 ? 3.820 -7.222 11.004 1.00 91.56 195 HIS A C 1
ATOM 1571 O O . HIS A 1 195 ? 2.633 -7.553 10.958 1.00 91.56 195 HIS A O 1
ATOM 1577 N N . PRO A 1 196 ? 4.212 -6.038 11.511 1.00 92.62 196 PRO A N 1
ATOM 1578 C CA . PRO A 1 196 ? 3.254 -5.027 11.951 1.00 92.62 196 PRO A CA 1
ATOM 1579 C C . PRO A 1 196 ? 2.252 -4.644 10.842 1.00 92.62 196 PRO A C 1
ATOM 1581 O O . PRO A 1 196 ? 2.615 -4.697 9.661 1.00 92.62 196 PRO A O 1
ATOM 1584 N N . PRO A 1 197 ? 1.021 -4.224 11.181 1.00 93.88 197 PRO A N 1
ATOM 1585 C CA . PRO A 1 197 ? 0.065 -3.734 10.193 1.00 93.88 197 PRO A CA 1
ATOM 1586 C C . PRO A 1 197 ? 0.633 -2.576 9.362 1.00 93.88 197 PRO A C 1
ATOM 1588 O O . PRO A 1 197 ? 1.400 -1.749 9.858 1.00 93.88 197 PRO A O 1
ATOM 1591 N N . MET A 1 198 ? 0.254 -2.508 8.088 1.00 96.19 198 MET A N 1
ATOM 1592 C CA . MET A 1 198 ? 0.717 -1.482 7.147 1.00 96.19 198 MET A CA 1
ATOM 1593 C C . MET A 1 198 ? -0.455 -0.671 6.621 1.00 96.19 198 MET A C 1
ATOM 1595 O O . MET A 1 198 ? -1.538 -1.216 6.447 1.00 96.19 198 MET A O 1
ATOM 1599 N N . ASP A 1 199 ? -0.235 0.601 6.308 1.00 96.56 199 ASP A N 1
ATOM 1600 C CA . ASP A 1 199 ? -1.184 1.441 5.579 1.00 96.56 199 ASP A CA 1
ATOM 1601 C C . ASP A 1 199 ? -0.563 1.933 4.257 1.00 96.56 199 ASP A C 1
ATOM 1603 O O . ASP A 1 199 ? 0.620 1.676 3.983 1.00 96.56 199 ASP A O 1
ATOM 1607 N N . PRO A 1 200 ? -1.323 2.654 3.414 1.00 95.69 200 PRO A N 1
ATOM 1608 C CA . PRO A 1 200 ? -0.776 3.169 2.169 1.00 95.69 200 PRO A CA 1
ATOM 1609 C C . PRO A 1 200 ? 0.406 4.130 2.370 1.00 95.69 200 PRO A C 1
ATOM 1611 O O . PRO A 1 200 ? 1.327 4.113 1.560 1.00 95.69 200 PRO A O 1
ATOM 1614 N N . ILE A 1 201 ? 0.448 4.926 3.446 1.00 95.56 201 ILE A N 1
ATOM 1615 C CA . ILE A 1 201 ? 1.565 5.850 3.713 1.00 95.56 201 ILE A CA 1
ATOM 1616 C C . ILE A 1 201 ? 2.860 5.088 3.986 1.00 95.56 201 ILE A C 1
ATOM 1618 O O . ILE A 1 201 ? 3.904 5.455 3.447 1.00 95.56 201 ILE A O 1
ATOM 1622 N N . LEU A 1 202 ? 2.810 4.016 4.774 1.00 97.00 202 LEU A N 1
ATOM 1623 C CA . LEU A 1 202 ? 3.975 3.185 5.073 1.00 97.00 202 LEU A CA 1
ATOM 1624 C C . LEU A 1 202 ? 4.478 2.446 3.827 1.00 97.00 202 LEU A C 1
ATOM 1626 O O . LEU A 1 202 ? 5.688 2.374 3.602 1.00 97.00 202 LEU A O 1
ATOM 1630 N N . ILE A 1 203 ? 3.570 1.961 2.972 1.00 96.75 203 ILE A N 1
ATOM 1631 C CA . ILE A 1 203 ? 3.942 1.340 1.690 1.00 96.75 203 ILE A CA 1
ATOM 1632 C C . ILE A 1 203 ? 4.610 2.372 0.768 1.00 96.75 203 ILE A C 1
ATOM 1634 O O . ILE A 1 203 ? 5.678 2.106 0.212 1.00 96.75 203 ILE A O 1
ATOM 1638 N N . LEU A 1 204 ? 4.030 3.569 0.639 1.00 94.88 204 LEU A N 1
ATOM 1639 C CA . LEU A 1 204 ? 4.619 4.661 -0.140 1.00 94.88 204 LEU A CA 1
ATOM 1640 C C . LEU A 1 204 ? 5.970 5.101 0.432 1.00 94.88 204 LEU A C 1
ATOM 1642 O O . LEU A 1 204 ? 6.888 5.392 -0.329 1.00 94.88 204 LEU A O 1
ATOM 1646 N N . HIS A 1 205 ? 6.127 5.113 1.758 1.00 94.44 205 HIS A N 1
ATOM 1647 C CA . HIS A 1 205 ? 7.393 5.445 2.405 1.00 94.44 205 HIS A CA 1
ATOM 1648 C C . HIS A 1 205 ? 8.485 4.440 2.051 1.00 94.44 205 HIS A C 1
ATOM 1650 O O . HIS A 1 205 ? 9.585 4.846 1.675 1.00 94.44 205 HIS A O 1
ATOM 1656 N N . MET A 1 206 ? 8.169 3.144 2.118 1.00 93.00 206 MET A N 1
ATOM 1657 C CA . MET A 1 206 ? 9.085 2.079 1.717 1.00 93.00 206 MET A CA 1
ATOM 1658 C C . MET A 1 206 ? 9.536 2.264 0.263 1.00 93.00 206 MET A C 1
ATOM 1660 O O . MET A 1 206 ? 10.729 2.203 -0.018 1.00 93.00 206 MET A O 1
ATOM 1664 N N . LEU A 1 207 ? 8.607 2.558 -0.651 1.00 92.56 207 LEU A N 1
ATOM 1665 C CA . LEU A 1 207 ? 8.925 2.809 -2.058 1.00 92.56 207 LEU A CA 1
ATOM 1666 C C . LEU A 1 207 ? 9.775 4.073 -2.257 1.00 92.56 207 LEU A C 1
ATOM 1668 O O . LEU A 1 207 ? 10.766 4.028 -2.980 1.00 92.56 207 LEU A O 1
ATOM 1672 N N . ALA A 1 208 ? 9.429 5.180 -1.598 1.00 90.50 208 ALA A N 1
ATO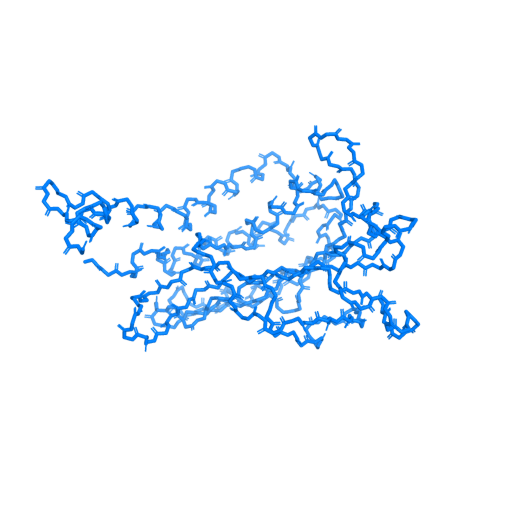M 1673 C CA . ALA A 1 208 ? 10.142 6.454 -1.713 1.00 90.50 208 ALA A CA 1
ATOM 1674 C C . ALA A 1 208 ? 11.565 6.407 -1.141 1.00 90.50 208 ALA A C 1
ATOM 1676 O O . ALA A 1 208 ? 12.447 7.116 -1.619 1.00 90.50 208 ALA A O 1
ATOM 1677 N N . LYS A 1 209 ? 11.801 5.566 -0.128 1.00 87.88 209 LYS A N 1
ATOM 1678 C CA . LYS A 1 209 ? 13.144 5.281 0.396 1.00 87.88 209 LYS A CA 1
ATOM 1679 C C . LYS A 1 209 ? 13.968 4.397 -0.530 1.00 87.88 209 LYS A C 1
ATOM 1681 O O . LYS A 1 209 ? 15.190 4.446 -0.490 1.00 87.88 209 LYS A O 1
ATOM 1686 N N . GLN A 1 210 ? 13.291 3.592 -1.336 1.00 86.44 210 GLN A N 1
ATOM 1687 C CA . GLN A 1 210 ? 13.898 2.567 -2.164 1.00 86.44 210 GLN A CA 1
ATOM 1688 C C . GLN A 1 210 ? 14.178 3.056 -3.598 1.00 86.44 210 GLN A C 1
ATOM 1690 O O . GLN A 1 210 ? 15.142 2.606 -4.213 1.00 86.44 210 GLN A O 1
ATOM 1695 N N . TYR A 1 211 ? 13.372 3.963 -4.150 1.00 87.75 211 TYR A N 1
ATOM 1696 C CA . TYR A 1 211 ? 13.474 4.373 -5.553 1.00 87.75 211 TYR A CA 1
ATOM 1697 C C . TYR A 1 211 ? 13.608 5.887 -5.708 1.00 87.75 211 TYR A C 1
ATOM 1699 O O . TYR A 1 211 ? 12.728 6.647 -5.298 1.00 87.75 211 TYR A O 1
ATOM 1707 N N . GLN A 1 212 ? 14.681 6.323 -6.376 1.00 85.25 212 GLN A N 1
ATOM 1708 C CA . GLN A 1 212 ? 14.988 7.738 -6.591 1.00 85.25 212 GLN A CA 1
ATOM 1709 C C . GLN A 1 212 ? 13.880 8.495 -7.333 1.00 85.25 212 GLN A C 1
ATOM 1711 O O . GLN A 1 212 ? 13.641 9.668 -7.039 1.00 85.25 212 GLN A O 1
ATOM 1716 N N . THR A 1 213 ? 13.161 7.838 -8.245 1.00 87.38 213 THR A N 1
ATOM 1717 C CA . THR A 1 213 ? 12.020 8.435 -8.968 1.00 87.38 213 THR A CA 1
ATOM 1718 C C . THR A 1 213 ? 10.911 8.922 -8.034 1.00 87.38 213 THR A C 1
ATOM 1720 O O . THR A 1 213 ? 10.185 9.856 -8.365 1.00 87.38 213 THR A O 1
ATOM 1723 N N . LEU A 1 214 ? 10.814 8.338 -6.838 1.00 89.06 214 LEU A N 1
ATOM 1724 C CA . LEU A 1 214 ? 9.839 8.690 -5.810 1.00 89.06 214 LEU A CA 1
ATOM 1725 C C . LEU A 1 214 ? 10.436 9.554 -4.690 1.00 89.06 214 LEU A C 1
ATOM 1727 O O . LEU A 1 214 ? 9.726 9.916 -3.757 1.00 89.06 214 LEU A O 1
ATOM 1731 N N . SER A 1 215 ? 11.712 9.942 -4.772 1.00 85.50 215 SER A N 1
ATOM 1732 C CA . SER A 1 215 ? 12.380 10.760 -3.742 1.00 85.50 215 SER A CA 1
ATOM 1733 C C . SER A 1 215 ? 11.674 12.096 -3.481 1.00 85.50 215 SER A C 1
ATOM 1735 O O . SER A 1 215 ? 11.665 12.583 -2.350 1.00 85.50 215 SER A O 1
ATOM 1737 N N . GLN A 1 216 ? 11.003 12.650 -4.498 1.00 84.50 216 GLN A N 1
ATOM 1738 C CA . GLN A 1 216 ? 10.194 13.867 -4.384 1.00 84.50 216 GLN A CA 1
ATOM 1739 C C . GLN A 1 216 ? 9.031 13.726 -3.392 1.00 84.50 216 GLN A C 1
ATOM 1741 O O . GLN A 1 216 ? 8.544 14.746 -2.907 1.00 84.50 216 GLN A O 1
ATOM 1746 N N . MET A 1 217 ? 8.625 12.490 -3.060 1.00 84.62 217 MET A N 1
ATOM 1747 C CA . MET A 1 217 ? 7.627 12.203 -2.028 1.00 84.62 217 MET A CA 1
ATOM 1748 C C . MET A 1 217 ? 8.094 12.631 -0.625 1.00 84.62 217 MET A C 1
ATOM 1750 O O . MET A 1 217 ? 7.292 13.010 0.232 1.00 84.62 217 MET A O 1
ATOM 1754 N N . ILE A 1 218 ? 9.409 12.603 -0.378 1.00 83.56 218 ILE A N 1
ATOM 1755 C CA . ILE A 1 218 ? 10.015 12.898 0.924 1.00 83.56 218 ILE A CA 1
ATOM 1756 C C . ILE A 1 218 ? 10.155 14.418 1.099 1.00 83.56 218 ILE A C 1
ATOM 1758 O O . ILE A 1 218 ? 11.232 14.997 0.979 1.00 83.56 218 ILE A O 1
ATOM 1762 N N . GLN A 1 219 ? 9.036 15.074 1.399 1.00 80.75 219 GLN A N 1
ATOM 1763 C CA . GLN A 1 219 ? 8.978 16.501 1.732 1.00 80.75 219 GLN A CA 1
ATOM 1764 C C . GLN A 1 219 ? 9.085 16.744 3.246 1.00 80.75 219 GLN A C 1
ATOM 1766 O O . GLN A 1 219 ? 9.082 15.812 4.053 1.00 80.75 219 GLN A O 1
ATOM 1771 N N . SER A 1 220 ? 9.147 18.015 3.653 1.00 80.69 220 SER A N 1
ATOM 1772 C CA . SER A 1 220 ? 9.277 18.424 5.061 1.00 80.69 220 SER A CA 1
ATOM 1773 C C . SER A 1 220 ? 8.198 17.824 5.975 1.00 80.69 220 SER A C 1
ATOM 1775 O O . SER A 1 220 ? 8.493 17.461 7.114 1.00 80.69 220 SER A O 1
ATOM 1777 N N . GLU A 1 221 ? 6.965 17.671 5.482 1.00 84.62 221 GLU A N 1
ATOM 1778 C CA . GLU A 1 221 ? 5.854 17.092 6.248 1.00 84.62 221 GLU A CA 1
ATOM 1779 C C . GLU A 1 221 ? 5.821 15.556 6.230 1.00 84.62 221 GLU A C 1
ATOM 1781 O O . GLU A 1 221 ? 5.258 14.948 7.145 1.00 84.62 221 GLU A O 1
ATOM 1786 N N . TRP A 1 222 ? 6.464 14.912 5.248 1.00 90.69 222 TRP A N 1
ATOM 1787 C CA . TRP A 1 222 ? 6.403 13.459 5.033 1.00 90.69 222 TRP A CA 1
ATOM 1788 C C . TRP A 1 222 ? 6.874 12.673 6.258 1.00 90.69 222 TRP A C 1
ATOM 1790 O O . TRP A 1 222 ? 6.205 11.751 6.717 1.00 90.69 222 TRP A O 1
ATOM 1800 N N . GLY A 1 223 ? 7.985 13.087 6.873 1.00 90.94 223 GLY A N 1
ATOM 1801 C CA . GLY A 1 223 ? 8.508 12.415 8.066 1.00 90.94 223 GLY A CA 1
ATOM 1802 C C . GLY A 1 223 ? 7.547 12.442 9.263 1.00 90.94 223 GLY A C 1
ATOM 1803 O O . GLY A 1 223 ? 7.534 11.508 10.061 1.00 90.94 223 GLY A O 1
ATOM 1804 N N . ASN A 1 224 ? 6.718 13.485 9.399 1.00 93.38 224 ASN A N 1
ATOM 1805 C CA . ASN A 1 224 ? 5.700 13.541 10.455 1.00 93.38 224 ASN A CA 1
ATOM 1806 C C . ASN A 1 224 ? 4.536 12.586 10.176 1.00 93.38 224 ASN A C 1
ATOM 1808 O O . ASN A 1 224 ? 4.016 11.984 11.114 1.00 93.38 224 ASN A O 1
ATOM 1812 N N . ARG A 1 225 ? 4.158 12.449 8.904 1.00 94.31 225 ARG A N 1
ATOM 1813 C CA . ARG A 1 225 ? 3.097 11.552 8.428 1.00 94.31 225 ARG A CA 1
ATOM 1814 C C . ARG A 1 225 ? 3.466 10.094 8.684 1.00 94.31 225 ARG A C 1
ATOM 1816 O O . ARG A 1 225 ? 2.718 9.374 9.334 1.00 94.31 225 ARG A O 1
ATOM 1823 N N . VAL A 1 226 ? 4.682 9.711 8.297 1.00 95.50 226 VAL A N 1
ATOM 1824 C CA . VAL A 1 226 ? 5.237 8.366 8.523 1.00 95.50 226 VAL A CA 1
ATOM 1825 C C . VAL A 1 226 ? 5.245 8.025 10.010 1.00 95.50 226 VAL A C 1
ATOM 1827 O O . VAL A 1 226 ? 4.642 7.038 10.411 1.00 95.50 226 VAL A O 1
ATOM 1830 N N . ARG A 1 227 ? 5.800 8.902 10.859 1.00 95.38 227 ARG A N 1
ATOM 1831 C CA . ARG A 1 227 ? 5.794 8.699 12.320 1.00 95.38 227 ARG A CA 1
ATOM 1832 C C . ARG A 1 227 ? 4.390 8.564 12.908 1.00 95.38 227 ARG A C 1
ATOM 1834 O O . ARG A 1 227 ? 4.207 7.887 13.917 1.00 95.38 227 ARG A O 1
ATOM 1841 N N . ARG A 1 228 ? 3.401 9.263 12.341 1.00 95.25 228 ARG A N 1
ATOM 1842 C CA . ARG A 1 228 ? 2.004 9.153 12.771 1.00 95.25 228 ARG A CA 1
ATOM 1843 C C . ARG A 1 228 ? 1.430 7.792 12.387 1.00 95.25 228 ARG A C 1
ATOM 1845 O O . ARG A 1 228 ? 0.806 7.179 13.247 1.00 95.25 228 ARG A O 1
ATOM 1852 N N . ALA A 1 229 ? 1.664 7.332 11.160 1.00 96.06 229 ALA A N 1
ATOM 1853 C CA . ALA A 1 229 ? 1.238 6.015 10.695 1.00 96.06 229 ALA A CA 1
ATOM 1854 C C . ALA A 1 229 ? 1.865 4.892 11.535 1.00 96.06 229 ALA A C 1
ATOM 1856 O O . ALA A 1 229 ? 1.139 4.077 12.099 1.00 96.06 229 ALA A O 1
ATOM 1857 N N . GLU A 1 230 ? 3.188 4.922 11.739 1.00 95.50 230 GLU A N 1
ATOM 1858 C CA . GLU A 1 230 ? 3.899 3.981 12.620 1.00 95.50 230 GLU A CA 1
ATOM 1859 C C . GLU A 1 230 ? 3.301 3.977 14.031 1.00 95.50 230 GLU A C 1
ATOM 1861 O O . GLU A 1 230 ? 3.071 2.922 14.611 1.00 95.50 230 GLU A O 1
ATOM 1866 N N . ARG A 1 231 ? 2.990 5.151 14.595 1.00 93.94 231 ARG A N 1
ATOM 1867 C CA . ARG A 1 231 ? 2.387 5.224 15.930 1.00 93.94 231 ARG A CA 1
ATOM 1868 C C . ARG A 1 231 ? 0.999 4.588 15.980 1.00 93.94 231 ARG A C 1
ATOM 1870 O O . ARG A 1 231 ? 0.728 3.859 16.922 1.00 93.94 231 ARG A O 1
ATOM 1877 N N . HIS A 1 232 ? 0.128 4.869 15.012 1.00 92.69 232 HIS A N 1
ATOM 1878 C CA . HIS A 1 232 ? -1.227 4.311 15.027 1.00 92.69 232 HIS A CA 1
ATOM 1879 C C . HIS A 1 232 ? -1.207 2.794 14.833 1.00 92.69 232 HIS A C 1
ATOM 1881 O O . HIS A 1 232 ? -1.926 2.092 15.529 1.00 92.69 232 HIS A O 1
ATOM 1887 N N . LEU A 1 233 ? -0.372 2.286 13.927 1.00 93.12 233 LEU A N 1
ATOM 1888 C CA . LEU A 1 233 ? -0.401 0.877 13.526 1.00 93.12 233 LEU A CA 1
ATOM 1889 C C . LEU A 1 233 ? 0.535 -0.002 14.357 1.00 93.12 233 LEU A C 1
ATOM 1891 O O . LEU A 1 233 ? 0.177 -1.117 14.721 1.00 93.12 233 LEU A O 1
ATOM 1895 N N . TRP A 1 234 ? 1.749 0.471 14.641 1.00 93.81 234 TRP A N 1
ATOM 1896 C CA . TRP A 1 234 ? 2.804 -0.363 15.219 1.00 93.81 234 TRP A CA 1
ATOM 1897 C C . TRP A 1 234 ? 2.907 -0.232 16.732 1.00 93.81 234 TRP A C 1
ATOM 1899 O O . TRP A 1 234 ? 3.410 -1.152 17.371 1.00 93.81 234 TRP A O 1
ATOM 1909 N N . GLN A 1 235 ? 2.437 0.870 17.330 1.00 90.00 235 GLN A N 1
ATOM 1910 C CA . GLN A 1 235 ? 2.437 0.987 18.790 1.00 90.00 235 GLN A CA 1
ATOM 1911 C C . GLN A 1 235 ? 1.551 -0.089 19.446 1.00 90.00 235 GLN A C 1
ATOM 1913 O O . GLN A 1 235 ? 2.087 -0.789 20.303 1.00 90.00 235 GLN A O 1
ATOM 1918 N N . PRO A 1 236 ? 0.275 -0.300 19.047 1.00 88.12 236 PRO A N 1
ATOM 1919 C CA . PRO A 1 236 ? -0.548 -1.374 19.618 1.00 88.12 236 PRO A CA 1
ATOM 1920 C C . PRO A 1 236 ? 0.090 -2.751 19.405 1.00 88.12 236 PRO A C 1
ATOM 1922 O O . PRO A 1 236 ? 0.265 -3.520 20.347 1.00 88.12 236 PRO A O 1
ATOM 1925 N N . TYR A 1 237 ? 0.565 -3.008 18.183 1.00 88.62 237 TYR A N 1
ATOM 1926 C CA . TYR A 1 237 ? 1.246 -4.247 17.818 1.00 88.62 237 TYR A CA 1
ATOM 1927 C C . TYR A 1 237 ? 2.461 -4.551 18.712 1.00 88.62 237 TYR A C 1
ATOM 1929 O O . TYR A 1 237 ? 2.562 -5.629 19.297 1.00 88.62 237 TYR A O 1
ATOM 1937 N N . HIS A 1 238 ? 3.395 -3.604 18.847 1.00 87.06 238 HIS A N 1
ATOM 1938 C CA . HIS A 1 238 ? 4.608 -3.807 19.638 1.00 87.06 238 HIS A CA 1
ATOM 1939 C C . HIS A 1 238 ? 4.340 -3.833 21.141 1.00 87.06 238 HIS A C 1
ATOM 1941 O O . HIS A 1 238 ? 4.971 -4.629 21.834 1.00 87.06 238 HIS A O 1
ATOM 1947 N N . SER A 1 239 ? 3.422 -3.001 21.643 1.00 84.44 239 SER A N 1
ATOM 1948 C CA . SER A 1 239 ? 3.039 -3.009 23.056 1.00 84.44 239 SER A CA 1
ATOM 1949 C C . SER A 1 239 ? 2.440 -4.352 23.454 1.00 84.44 239 SER A C 1
ATOM 1951 O O . SER A 1 239 ? 2.923 -4.956 24.401 1.00 84.44 239 SER A O 1
ATOM 1953 N N . THR A 1 240 ? 1.500 -4.885 22.675 1.00 79.50 240 THR A N 1
ATOM 1954 C CA . THR A 1 240 ? 0.881 -6.185 22.960 1.00 79.50 240 THR A CA 1
ATOM 1955 C C . THR A 1 240 ? 1.890 -7.336 22.895 1.00 79.50 240 THR A C 1
ATOM 1957 O O . THR A 1 240 ? 1.854 -8.241 23.730 1.00 79.50 240 THR A O 1
ATOM 1960 N N . ILE A 1 241 ? 2.845 -7.300 21.956 1.00 80.75 241 ILE A N 1
ATOM 1961 C CA . ILE A 1 241 ? 3.940 -8.284 21.916 1.00 80.75 241 ILE A CA 1
ATOM 1962 C C . ILE A 1 241 ? 4.857 -8.147 23.138 1.00 80.75 241 ILE A C 1
ATOM 1964 O O . ILE A 1 241 ? 5.222 -9.158 23.731 1.00 80.75 241 ILE A O 1
ATOM 1968 N N . SER A 1 242 ? 5.239 -6.926 23.524 1.00 79.00 242 SER A N 1
ATOM 1969 C CA . SER A 1 242 ? 6.095 -6.687 24.696 1.00 79.00 242 SER A CA 1
ATOM 1970 C C . SER A 1 242 ? 5.420 -7.150 25.981 1.00 79.00 242 SER A C 1
ATOM 1972 O O . SER A 1 242 ? 6.022 -7.901 26.741 1.00 79.00 242 SER A O 1
ATOM 1974 N N . ASP A 1 243 ? 4.153 -6.785 26.180 1.00 75.00 243 ASP A N 1
ATOM 1975 C CA . ASP A 1 243 ? 3.351 -7.190 27.335 1.00 75.00 243 ASP A CA 1
ATOM 1976 C C . ASP A 1 243 ? 3.252 -8.717 27.438 1.00 75.00 243 ASP A C 1
ATOM 1978 O O . ASP A 1 243 ? 3.233 -9.266 28.539 1.00 75.00 243 ASP A O 1
ATOM 1982 N N . TRP A 1 244 ? 3.244 -9.418 26.299 1.00 69.56 244 TRP A N 1
ATOM 1983 C CA . TRP A 1 244 ? 3.273 -10.878 26.251 1.00 69.56 244 TRP A CA 1
ATOM 1984 C C . TRP A 1 244 ? 4.612 -11.478 26.706 1.00 69.56 244 TRP A C 1
ATOM 1986 O O . TRP A 1 244 ? 4.624 -12.540 27.327 1.00 69.56 244 TRP A O 1
ATOM 1996 N N . TYR A 1 245 ? 5.733 -10.802 26.447 1.00 68.38 245 TYR A N 1
ATOM 1997 C CA . TYR A 1 245 ? 7.040 -11.204 26.978 1.00 68.38 245 TYR A CA 1
ATOM 1998 C C . TYR A 1 245 ? 7.236 -10.793 28.446 1.00 68.38 245 TYR A C 1
ATOM 2000 O O . TYR A 1 245 ? 7.931 -11.489 29.183 1.00 68.38 245 TYR A O 1
ATOM 2008 N N . ASP A 1 246 ? 6.593 -9.712 28.892 1.00 65.69 246 ASP A N 1
ATOM 2009 C CA . ASP A 1 246 ? 6.728 -9.149 30.242 1.00 65.69 246 ASP A CA 1
ATOM 2010 C C . ASP A 1 246 ? 5.823 -9.817 31.296 1.00 65.69 246 ASP A C 1
ATOM 2012 O O . ASP A 1 246 ? 5.783 -9.393 32.458 1.00 65.69 246 ASP A O 1
ATOM 2016 N N . VAL A 1 247 ? 5.133 -10.910 30.949 1.00 54.47 247 VAL A N 1
ATOM 2017 C CA . VAL A 1 247 ? 4.334 -11.707 31.894 1.00 54.47 247 VAL A CA 1
ATOM 2018 C C . VAL A 1 247 ? 5.242 -12.517 32.838 1.00 54.47 247 VAL A C 1
ATOM 2020 O O . VAL A 1 247 ? 5.363 -13.734 32.730 1.00 54.47 247 VAL A O 1
ATOM 2023 N N . GLY A 1 248 ? 5.855 -11.815 33.798 1.00 48.66 248 GLY A N 1
ATOM 2024 C CA . GLY A 1 248 ? 6.310 -12.283 35.111 1.00 48.66 248 GLY A CA 1
ATOM 2025 C C . GLY A 1 248 ? 7.480 -13.277 35.172 1.00 48.66 248 GLY A C 1
ATOM 2026 O O . GLY A 1 248 ? 7.633 -14.177 34.354 1.00 48.66 248 GLY A O 1
ATOM 2027 N N . ALA A 1 249 ? 8.275 -13.167 36.244 1.00 46.88 249 ALA A N 1
ATOM 2028 C CA . ALA A 1 249 ? 9.263 -14.165 36.659 1.00 46.88 249 ALA A CA 1
ATOM 2029 C C . ALA A 1 249 ? 8.566 -15.501 36.990 1.00 46.88 249 ALA A C 1
ATOM 2031 O O . ALA A 1 249 ? 8.192 -15.754 38.134 1.00 46.88 249 ALA A O 1
ATOM 2032 N N . GLY A 1 250 ? 8.320 -16.319 35.970 1.00 52.19 250 GLY A N 1
ATOM 2033 C CA . GLY A 1 250 ? 7.577 -17.572 36.083 1.00 52.19 250 GLY A CA 1
ATOM 2034 C C . GLY A 1 250 ? 6.957 -18.078 34.780 1.00 52.19 250 GLY A C 1
ATOM 2035 O O . GLY A 1 250 ? 6.419 -19.181 34.786 1.00 52.19 250 GLY A O 1
ATOM 2036 N N . SER A 1 251 ? 7.015 -17.326 33.676 1.00 52.00 251 SER A N 1
ATOM 2037 C CA . SER A 1 251 ? 6.643 -17.854 32.362 1.00 52.00 251 SER A CA 1
ATOM 2038 C C . SER A 1 251 ? 7.746 -18.768 31.819 1.00 52.00 251 SER A C 1
ATOM 2040 O O . SER A 1 251 ? 8.934 -18.439 31.852 1.00 52.00 251 SER A O 1
ATOM 2042 N N . GLU A 1 252 ? 7.351 -19.954 31.353 1.00 51.53 252 GLU A N 1
ATOM 2043 C CA . GLU A 1 252 ? 8.240 -20.876 30.655 1.00 51.53 252 GLU A CA 1
ATOM 2044 C C . GLU A 1 252 ? 8.775 -20.186 29.396 1.00 51.53 252 GLU A C 1
ATOM 2046 O O . GLU A 1 252 ? 8.085 -20.002 28.397 1.00 51.53 252 GLU A O 1
ATOM 2051 N N . THR A 1 253 ? 10.033 -19.767 29.454 1.00 53.16 253 THR A N 1
ATOM 2052 C CA . THR A 1 253 ? 10.804 -19.358 28.284 1.00 53.16 253 THR A CA 1
ATOM 2053 C C . THR A 1 253 ? 10.890 -20.497 27.258 1.00 53.16 253 THR A C 1
ATOM 2055 O O . THR A 1 253 ? 10.821 -21.679 27.600 1.00 53.16 253 THR A O 1
ATOM 2058 N N . PHE A 1 254 ? 11.152 -20.163 25.993 1.00 47.75 254 PHE A N 1
ATOM 2059 C CA . PHE A 1 254 ? 11.470 -21.160 24.959 1.00 47.75 254 PHE A CA 1
ATOM 2060 C C . PHE A 1 254 ? 12.641 -22.082 25.369 1.00 47.75 254 PHE A C 1
ATOM 2062 O O . PHE A 1 254 ? 12.663 -23.254 25.010 1.00 47.75 254 PHE A O 1
ATOM 2069 N N . ALA A 1 255 ? 13.572 -21.587 26.196 1.00 48.12 255 ALA A N 1
ATOM 2070 C CA . ALA A 1 255 ? 14.653 -22.390 26.770 1.00 48.12 255 ALA A CA 1
ATOM 2071 C C . ALA A 1 255 ? 14.136 -23.483 27.726 1.00 48.12 255 ALA A C 1
ATOM 2073 O O . ALA A 1 255 ? 14.554 -24.629 27.621 1.00 48.12 255 ALA A O 1
ATOM 2074 N N . THR A 1 256 ? 13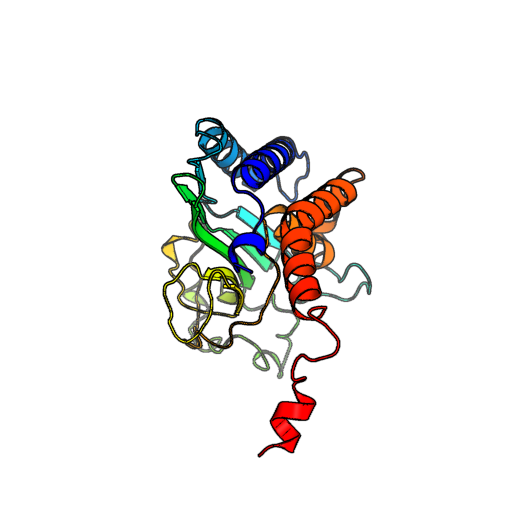.161 -23.174 28.585 1.00 50.03 256 THR A N 1
ATOM 2075 C CA . THR A 1 256 ? 12.499 -24.165 29.459 1.00 50.03 256 THR A CA 1
ATOM 2076 C C . THR A 1 256 ? 11.621 -25.166 28.701 1.00 50.03 256 THR A C 1
ATOM 2078 O O . THR A 1 256 ? 11.371 -26.249 29.219 1.00 50.03 256 THR A O 1
ATOM 2081 N N . TYR A 1 257 ? 11.181 -24.845 27.480 1.00 47.31 257 TYR A N 1
ATOM 2082 C CA . TYR A 1 257 ? 10.479 -25.798 26.611 1.00 47.31 257 TYR A CA 1
ATOM 2083 C C . TYR A 1 257 ? 11.454 -26.793 25.957 1.00 47.31 257 TYR A C 1
ATOM 2085 O O . TYR A 1 257 ? 11.137 -27.964 25.818 1.00 47.31 257 TYR A O 1
ATOM 2093 N N . ILE A 1 258 ? 12.667 -26.343 25.615 1.00 48.59 258 ILE A N 1
ATOM 2094 C CA . ILE A 1 258 ? 13.728 -27.187 25.035 1.00 48.59 258 ILE A CA 1
ATOM 2095 C C . ILE A 1 258 ? 14.400 -28.081 26.086 1.00 48.59 258 ILE A C 1
ATOM 2097 O O . ILE A 1 258 ? 14.854 -29.170 25.761 1.00 48.59 258 ILE A O 1
ATOM 2101 N N . GLU A 1 259 ? 14.492 -27.640 27.341 1.00 46.41 259 GLU A N 1
ATOM 2102 C CA . GLU A 1 259 ? 15.138 -28.415 28.413 1.00 46.41 259 GLU A CA 1
ATOM 2103 C C . GLU A 1 259 ? 14.256 -29.533 29.003 1.00 46.41 259 GLU A C 1
ATOM 2105 O O . GLU A 1 259 ? 14.760 -30.358 29.765 1.00 46.41 259 GLU A O 1
ATOM 2110 N N . ASN A 1 260 ? 12.962 -29.572 28.662 1.00 46.50 260 ASN A N 1
ATOM 2111 C CA . ASN A 1 260 ? 12.004 -30.571 29.150 1.00 46.50 260 ASN A CA 1
ATOM 2112 C C . ASN A 1 260 ? 11.605 -31.633 28.101 1.00 46.50 260 ASN A C 1
ATOM 2114 O O . ASN A 1 260 ? 10.725 -32.443 28.398 1.00 46.50 260 ASN A O 1
ATOM 2118 N N . ASP A 1 261 ? 12.270 -31.660 26.938 1.00 37.06 261 ASP A N 1
ATOM 2119 C CA . ASP A 1 261 ? 12.185 -32.727 25.921 1.00 37.06 261 ASP A CA 1
ATOM 2120 C C . ASP A 1 261 ? 13.483 -33.558 25.842 1.00 37.06 261 ASP A C 1
ATOM 2122 O O . ASP A 1 261 ? 14.587 -32.969 25.753 1.00 37.06 261 ASP A O 1
#